Protein 2FDR (pdb70)

Solvent-accessible surface area: 10192 Å² total

Secondary structure (DSSP, 8-state):
--SEEEE-SBTTTB--HHHHHHHHHHHHHHTT----S---TTT---HHHHHHHHHHHH-----THHHHHHHHHH--HHHH--BPTTHHHHHHH--S-EEEEESS-HHHH--TTTT-GGGTTT-EEEHHHH-TT--TTSSHHHHHHHHHHT--GGGEEEEESSHHHHHHHHHT--EEEE--STT--TTHHHHHHHHT-SEEE----HHHHHH---

B-factor: mean 27.72, std 10.01, range [13.41, 58.31]

Nearest PDB structures (foldseek):
  2fdr-assembly1_A  TM=1.005E+00  e=5.991E-41  Agrobacterium fabrum str. C58
  8h5s-assembly1_A  TM=7.463E-01  e=3.208E-11  Mycobacterium tuberculosis H37Rv
  4rn3-assembly1_A  TM=6.741E-01  e=1.223E-10  Geobacter sulfurreducens PCA
  2hdo-assembly1_A  TM=7.267E-01  e=7.143E-10  Lactiplantibacillus plantarum
  4rn3-assembly2_B  TM=6.700E-01  e=1.151E-10  Geobacter sulfurreducens PCA

Organism: Agrobacterium fabrum (strain C58 / ATCC 33970) (NCBI:txid176299)

Sequence (214 aa):
GFDLIIFDCDGVLVDSEIIAAQVESRLLTEAGYPISVEEGERFAGTWKNILLQVESEASIPLSASLLDKSEKLLDRRLERDVKIIDGVKKFALSSRRLTTPRCICSNSSSHRLDLTKVGLKPYFAPHIYSAKDLGADRVKPKPDIFLHGAAQFGVSPDRVVVVEDSVVHGIHGARAAGRVIGFTGASHTYPSHADRLTDAGAETVISRQDLPAVIAAAE

Structure (mmCIF, N/CA/C/O backbone):
data_2FDR
#
_entry.id   2FDR
#
_cell.length_a   40.237
_cell.length_b   48.179
_cell.length_c   104.420
_cell.angle_alpha   90.00
_cell.angle_beta   90.00
_cell.angle_gamma   90.00
#
_symmetry.space_group_name_H-M   'P 21 21 21'
#
loop_
_entity.id
_entity.type
_entity.pdbx_description
1 polymer 'conserved hypothetical protein'
2 non-polymer 'MAGNESIUM ION'
3 water water
#
loop_
_atom_site.group_PDB
_atom_site.id
_atom_site.type_symbol
_atom_site.label_atom_id
_atom_site.label_alt_id
_atom_site.label_comp_id
_atom_site.label_asym_id
_atom_site.label_entity_id
_atom_site.label_seq_id
_atom_site.pdbx_PDB_ins_code
_atom_site.Cartn_x
_atom_site.Cartn_y
_atom_site.Cartn_z
_atom_site.occupancy
_atom_site.B_iso_or_equiv
_atom_site.auth_seq_id
_atom_site.auth_comp_id
_atom_site.auth_asym_id
_atom_site.auth_atom_id
_atom_site.pdbx_PDB_model_num
ATOM 1 N N . GLY A 1 3 ? 22.763 28.176 -12.935 1.00 33.74 3 GLY A N 1
ATOM 2 C CA . GLY A 1 3 ? 22.635 26.696 -13.177 1.00 32.62 3 GLY A CA 1
ATOM 3 C C . GLY A 1 3 ? 22.423 25.894 -11.898 1.00 31.84 3 GLY A C 1
ATOM 4 O O . GLY A 1 3 ? 22.585 24.658 -11.883 1.00 32.51 3 GLY A O 1
ATOM 5 N N . PHE A 1 4 ? 22.088 26.593 -10.816 1.00 30.07 4 PHE A N 1
ATOM 6 C CA . PHE A 1 4 ? 21.715 25.931 -9.569 1.00 27.46 4 PHE A CA 1
ATOM 7 C C . PHE A 1 4 ? 20.272 26.264 -9.207 1.00 26.08 4 PHE A C 1
ATOM 8 O O . PHE A 1 4 ? 19.853 27.418 -9.276 1.00 26.47 4 PHE A O 1
ATOM 16 N N . ASP A 1 5 ? 19.500 25.244 -8.861 1.00 24.12 5 ASP A N 1
ATOM 17 C CA . ASP A 1 5 ? 18.116 25.442 -8.444 1.00 22.41 5 ASP A CA 1
ATOM 18 C C . ASP A 1 5 ? 17.961 25.336 -6.920 1.00 21.01 5 ASP A C 1
ATOM 19 O O . ASP A 1 5 ? 16.856 25.538 -6.388 1.00 19.74 5 ASP A O 1
ATOM 24 N N . LEU A 1 6 ? 19.056 25.013 -6.229 1.00 18.74 6 LEU A N 1
ATOM 25 C CA . LEU A 1 6 ? 19.035 24.934 -4.768 1.00 17.85 6 LEU A CA 1
ATOM 26 C C . LEU A 1 6 ? 20.426 25.176 -4.176 1.00 17.41 6 LEU A C 1
ATOM 27 O O . LEU A 1 6 ? 21.429 24.682 -4.714 1.00 17.27 6 LEU A O 1
ATOM 32 N N . ILE A 1 7 ? 20.463 25.930 -3.074 1.00 15.93 7 ILE A N 1
ATOM 33 C CA . ILE A 1 7 ? 21.663 26.073 -2.251 1.00 16.26 7 ILE A CA 1
ATOM 34 C C . ILE A 1 7 ? 21.380 25.385 -0.918 1.00 16.03 7 ILE A C 1
ATOM 35 O O . ILE A 1 7 ? 20.437 25.755 -0.202 1.00 16.12 7 ILE A O 1
ATOM 40 N N . ILE A 1 8 ? 22.202 24.395 -0.585 1.00 15.65 8 ILE A N 1
ATOM 41 C CA . ILE A 1 8 ? 22.134 23.745 0.717 1.00 14.73 8 ILE A CA 1
ATOM 42 C C . ILE A 1 8 ? 23.212 24.302 1.641 1.00 15.06 8 ILE A C 1
ATOM 43 O O . ILE A 1 8 ? 24.403 24.271 1.319 1.00 13.41 8 ILE A O 1
ATOM 48 N N . PHE A 1 9 ? 22.801 24.780 2.808 1.00 14.32 9 PHE A N 1
ATOM 49 C CA . PHE A 1 9 ? 23.760 25.244 3.784 1.00 15.99 9 PHE A CA 1
ATOM 50 C C . PHE A 1 9 ? 23.849 24.227 4.910 1.00 17.37 9 PHE A C 1
ATOM 51 O O . PHE A 1 9 ? 22.839 23.665 5.322 1.00 16.68 9 PHE A O 1
ATOM 59 N N . ASP A 1 10 ? 25.059 24.014 5.425 1.00 19.04 10 ASP A N 1
ATOM 60 C CA . ASP A 1 10 ? 25.192 23.460 6.771 1.00 20.87 10 ASP A CA 1
ATOM 61 C C . ASP A 1 10 ? 24.916 24.589 7.748 1.00 21.12 10 ASP A C 1
ATOM 62 O O . ASP A 1 10 ? 24.948 25.766 7.375 1.00 21.98 10 ASP A O 1
ATOM 67 N N . CYS A 1 11 ? 24.625 24.262 8.992 1.00 21.98 11 CYS A N 1
ATOM 68 C CA . CYS A 1 11 ? 24.372 25.310 9.964 1.00 22.07 11 CYS A CA 1
ATOM 69 C C . CYS A 1 11 ? 25.662 25.664 10.721 1.00 22.17 11 CYS A C 1
ATOM 70 O O . CYS A 1 11 ? 26.175 26.798 10.606 1.00 21.14 11 CYS A O 1
ATOM 73 N N . ASP A 1 12 ? 26.173 24.694 11.483 1.00 21.80 12 ASP A N 1
ATOM 74 C CA . ASP A 1 12 ? 27.366 24.864 12.312 1.00 22.31 12 ASP A CA 1
ATOM 75 C C . ASP A 1 12 ? 28.615 25.222 11.510 1.00 21.70 12 ASP A C 1
ATOM 76 O O . ASP A 1 12 ? 29.076 24.445 10.648 1.00 22.14 12 ASP A O 1
ATOM 81 N N . GLY A 1 13 ? 29.163 26.399 11.813 1.00 19.97 13 GLY A N 1
ATOM 82 C CA . GLY A 1 13 ? 30.405 26.833 11.208 1.00 19.20 13 GLY A CA 1
ATOM 83 C C . GLY A 1 13 ? 30.190 27.501 9.859 1.00 18.69 13 GLY A C 1
ATOM 84 O O . GLY A 1 13 ? 31.155 27.914 9.247 1.00 19.18 13 GLY A O 1
ATOM 85 N N . VAL A 1 14 ? 28.928 27.608 9.405 1.00 17.90 14 VAL A N 1
ATOM 86 C CA . VAL A 1 14 ? 28.584 28.213 8.103 1.00 16.91 14 VAL A CA 1
ATOM 87 C C . VAL A 1 14 ? 27.604 29.382 8.266 1.00 17.04 14 VAL A C 1
ATOM 88 O O . VAL A 1 14 ? 27.888 30.513 7.867 1.00 16.85 14 VAL A O 1
ATOM 92 N N . LEU A 1 15 ? 26.448 29.088 8.848 1.00 16.37 15 LEU A N 1
ATOM 93 C CA . LEU A 1 15 ? 25.463 30.100 9.155 1.00 16.43 15 LEU A CA 1
ATOM 94 C C . LEU A 1 15 ? 25.690 30.686 10.537 1.00 16.80 15 LEU A C 1
ATOM 95 O O . LEU A 1 15 ? 25.530 31.883 10.734 1.00 17.90 15 LEU A O 1
ATOM 100 N N . VAL A 1 16 ? 26.053 29.843 11.491 1.00 17.23 16 VAL A N 1
ATOM 101 C CA . VAL A 1 16 ? 26.263 30.293 12.888 1.00 18.01 16 VAL A CA 1
ATOM 102 C C . VAL A 1 16 ? 27.676 29.927 13.359 1.00 17.88 16 VAL A C 1
ATOM 103 O O . VAL A 1 16 ? 28.218 28.919 12.952 1.00 17.58 16 VAL A O 1
ATOM 107 N N . ASP A 1 17 ? 28.259 30.762 14.214 1.00 18.64 17 ASP A N 1
ATOM 108 C CA . ASP A 1 17 ? 29.629 30.598 14.684 1.00 19.27 17 ASP A CA 1
ATOM 109 C C . ASP A 1 17 ? 29.674 29.655 15.910 1.00 19.93 17 ASP A C 1
ATOM 110 O O . ASP A 1 17 ? 30.110 30.035 17.006 1.00 20.14 17 ASP A O 1
ATOM 115 N N . SER A 1 18 ? 29.215 28.414 15.720 1.00 20.23 18 SER A N 1
ATOM 116 C CA . SER A 1 18 ? 29.009 27.476 16.835 1.00 19.96 18 SER A CA 1
ATOM 117 C C . SER A 1 18 ? 30.218 26.567 17.106 1.00 20.69 18 SER A C 1
ATOM 118 O O . SER A 1 18 ? 30.371 26.004 18.209 1.00 18.65 18 SER A O 1
ATOM 121 N N . GLU A 1 19 ? 31.071 26.418 16.103 1.00 21.14 19 GLU A N 1
ATOM 122 C CA . GLU A 1 19 ? 32.208 25.514 16.224 1.00 22.62 19 GLU A CA 1
ATOM 123 C C . GLU A 1 19 ? 33.354 26.096 17.053 1.00 22.08 19 GLU A C 1
ATOM 124 O O . GLU A 1 19 ? 34.097 25.336 17.697 1.00 21.88 19 GLU A O 1
ATOM 130 N N . ILE A 1 20 ? 33.482 27.423 17.062 1.00 21.61 20 ILE A N 1
ATOM 131 C CA . ILE A 1 20 ? 34.408 28.098 17.988 1.00 21.71 20 ILE A CA 1
ATOM 132 C C . ILE A 1 20 ? 34.025 27.834 19.462 1.00 22.34 20 ILE A C 1
ATOM 133 O O . ILE A 1 20 ? 34.893 27.715 20.326 1.00 22.24 20 ILE A O 1
ATOM 138 N N . ILE A 1 21 ? 32.731 27.685 19.728 1.00 22.32 21 ILE A N 1
ATOM 139 C CA . ILE A 1 21 ? 32.247 27.438 21.084 1.00 22.10 21 ILE A CA 1
ATOM 140 C C . ILE A 1 21 ? 32.546 26.005 21.502 1.00 22.91 21 ILE A C 1
ATOM 141 O O . ILE A 1 21 ? 33.011 25.774 22.627 1.00 22.76 21 ILE A O 1
ATOM 146 N N . ALA A 1 22 ? 32.313 25.049 20.599 1.00 22.89 22 ALA A N 1
ATOM 147 C CA . ALA A 1 22 ? 32.731 23.661 20.844 1.00 23.22 22 ALA A CA 1
ATOM 148 C C . ALA A 1 22 ? 34.258 23.587 21.029 1.00 23.66 22 ALA A C 1
ATOM 149 O O . ALA A 1 22 ? 34.732 22.987 22.009 1.00 23.90 22 ALA A O 1
ATOM 151 N N . ALA A 1 23 ? 35.020 24.223 20.127 1.00 23.05 23 ALA A N 1
ATOM 152 C CA . ALA A 1 23 ? 36.490 24.281 20.269 1.00 23.31 23 ALA A CA 1
ATOM 153 C C . ALA A 1 23 ? 36.931 24.826 21.639 1.00 23.69 23 ALA A C 1
ATOM 154 O O . ALA A 1 23 ? 37.873 24.302 22.257 1.00 23.88 23 ALA A O 1
ATOM 156 N N . GLN A 1 24 ? 36.262 25.883 22.098 1.00 23.78 24 GLN A N 1
ATOM 157 C CA . GLN A 1 24 ? 36.555 26.489 23.404 1.00 24.11 24 GLN A CA 1
ATOM 158 C C . GLN A 1 24 ? 36.273 25.553 24.567 1.00 24.42 24 GLN A C 1
ATOM 159 O O . GLN A 1 24 ? 37.085 25.449 25.505 1.00 24.20 24 GLN A O 1
ATOM 165 N N . VAL A 1 25 ? 35.118 24.885 24.516 1.00 24.34 25 VAL A N 1
ATOM 166 C CA . VAL A 1 25 ? 34.725 23.971 25.580 1.00 24.47 25 VAL A CA 1
ATOM 167 C C . VAL A 1 25 ? 35.713 22.809 25.627 1.00 25.02 25 VAL A C 1
ATOM 168 O O . VAL A 1 25 ? 36.229 22.479 26.691 1.00 24.23 25 VAL A O 1
ATOM 172 N N . GLU A 1 26 ? 35.990 22.225 24.460 1.00 25.13 26 GLU A N 1
ATOM 173 C CA . GLU A 1 26 ? 36.816 21.037 24.366 1.00 26.40 26 GLU A CA 1
ATOM 174 C C . GLU A 1 26 ? 38.268 21.289 24.746 1.00 26.41 26 GLU A C 1
ATOM 175 O O . GLU A 1 26 ? 38.849 20.502 25.491 1.00 26.74 26 GLU A O 1
ATOM 181 N N . SER A 1 27 ? 38.848 22.380 24.250 1.00 27.18 27 SER A N 1
ATOM 182 C CA . SER A 1 27 ? 40.251 22.689 24.509 1.00 28.59 27 SER A CA 1
ATOM 183 C C . SER A 1 27 ? 40.468 22.990 25.984 1.00 29.53 27 SER A C 1
ATOM 184 O O . SER A 1 27 ? 41.511 22.646 26.541 1.00 29.15 27 SER A O 1
ATOM 187 N N . ARG A 1 28 ? 39.466 23.582 26.621 1.00 30.47 28 ARG A N 1
ATOM 188 C CA . ARG A 1 28 ? 39.537 23.816 28.063 1.00 32.34 28 ARG A CA 1
ATOM 189 C C . ARG A 1 28 ? 39.400 22.566 28.913 1.00 32.01 28 ARG A C 1
ATOM 190 O O . ARG A 1 28 ? 40.103 22.426 29.913 1.00 32.32 28 ARG A O 1
ATOM 198 N N . LEU A 1 29 ? 38.500 21.668 28.517 1.00 32.01 29 LEU A N 1
ATOM 199 C CA . LEU A 1 29 ? 38.354 20.368 29.168 1.00 31.96 29 LEU A CA 1
ATOM 200 C C . LEU A 1 29 ? 39.599 19.500 29.010 1.00 32.56 29 LEU A C 1
ATOM 201 O O . LEU A 1 29 ? 40.014 18.820 29.949 1.00 32.21 29 LEU A O 1
ATOM 206 N N . LEU A 1 30 ? 40.198 19.539 27.821 1.00 32.64 30 LEU A N 1
ATOM 207 C CA . LEU A 1 30 ? 41.475 18.891 27.586 1.00 33.29 30 LEU A CA 1
ATOM 208 C C . LEU A 1 30 ? 42.603 19.505 28.408 1.00 34.08 30 LEU A C 1
ATOM 209 O O . LEU A 1 30 ? 43.374 18.782 29.039 1.00 34.06 30 LEU A O 1
ATOM 214 N N . THR A 1 31 ? 42.679 20.835 28.410 1.00 35.06 31 THR A N 1
ATOM 215 C CA . THR A 1 31 ? 43.744 21.564 29.089 1.00 36.28 31 THR A CA 1
ATOM 216 C C . THR A 1 31 ? 43.742 21.225 30.572 1.00 37.32 31 THR A C 1
ATOM 217 O O . THR A 1 31 ? 44.790 20.911 31.150 1.00 38.00 31 THR A O 1
ATOM 221 N N . GLU A 1 32 ? 42.553 21.252 31.162 1.00 37.98 32 GLU A N 1
ATOM 222 C CA . GLU A 1 32 ? 42.383 20.960 32.571 1.00 39.00 32 GLU A CA 1
ATOM 223 C C . GLU A 1 32 ? 42.742 19.525 32.942 1.00 39.05 32 GLU A C 1
ATOM 224 O O . GLU A 1 32 ? 43.232 19.278 34.043 1.00 39.57 32 GLU A O 1
ATOM 230 N N . ALA A 1 33 ? 42.505 18.589 32.030 1.00 39.02 33 ALA A N 1
ATOM 231 C CA . ALA A 1 33 ? 42.763 17.170 32.282 1.00 39.11 33 ALA A CA 1
ATOM 232 C C . ALA A 1 33 ? 44.243 16.784 32.184 1.00 38.85 33 ALA A C 1
ATOM 233 O O . ALA A 1 33 ? 44.601 15.637 32.438 1.00 39.21 33 ALA A O 1
ATOM 235 N N . GLY A 1 34 ? 45.092 17.741 31.818 1.00 38.77 34 GLY A N 1
ATOM 236 C CA . GLY A 1 34 ? 46.529 17.498 31.658 1.00 38.59 34 GLY A CA 1
ATOM 237 C C . GLY A 1 34 ? 47.051 17.590 30.229 1.00 38.33 34 GLY A C 1
ATOM 238 O O . GLY A 1 34 ? 48.181 17.194 29.951 1.00 38.47 34 GLY A O 1
ATOM 239 N N . TYR A 1 35 ? 46.239 18.128 29.320 1.00 38.05 35 TYR A N 1
ATOM 240 C CA . TYR A 1 35 ? 46.609 18.222 27.908 1.00 37.07 35 TYR A CA 1
ATOM 241 C C . TYR A 1 35 ? 46.404 19.655 27.409 1.00 37.15 35 TYR A C 1
ATOM 242 O O . TYR A 1 35 ? 45.361 19.968 26.814 1.00 36.83 35 TYR A O 1
ATOM 251 N N . PRO A 1 36 ? 47.396 20.536 27.661 1.00 37.09 36 PRO A N 1
ATOM 252 C CA . PRO A 1 36 ? 47.311 21.933 27.247 1.00 36.92 36 PRO A CA 1
ATOM 253 C C . PRO A 1 36 ? 47.243 22.095 25.727 1.00 36.74 36 PRO A C 1
ATOM 254 O O . PRO A 1 36 ? 48.124 21.638 24.999 1.00 36.59 36 PRO A O 1
ATOM 258 N N . ILE A 1 37 ? 46.177 22.738 25.268 1.00 36.32 37 ILE A N 1
ATOM 259 C CA . ILE A 1 37 ? 45.917 22.914 23.851 1.00 36.89 37 ILE A CA 1
ATOM 260 C C . ILE A 1 37 ? 45.032 24.149 23.691 1.00 37.37 37 ILE A C 1
ATOM 261 O O . ILE A 1 37 ? 44.112 24.371 24.481 1.00 37.18 37 ILE A O 1
ATOM 266 N N . SER A 1 38 ? 45.347 24.972 22.696 1.00 38.28 38 SER A N 1
ATOM 267 C CA . SER A 1 38 ? 44.616 26.215 22.463 1.00 38.88 38 SER A CA 1
ATOM 268 C C . SER A 1 38 ? 43.484 25.867 21.523 1.00 39.36 38 SER A C 1
ATOM 269 O O . SER A 1 38 ? 43.533 24.819 20.877 1.00 38.70 38 SER A O 1
ATOM 272 N N . VAL A 1 39 ? 42.480 26.738 21.418 1.00 40.72 39 VAL A N 1
ATOM 273 C CA . VAL A 1 39 ? 41.402 26.515 20.435 1.00 41.74 39 VAL A CA 1
ATOM 274 C C . VAL A 1 39 ? 41.953 26.357 19.019 1.00 42.15 39 VAL A C 1
ATOM 275 O O . VAL A 1 39 ? 41.483 25.519 18.256 1.00 42.32 39 VAL A O 1
ATOM 279 N N . GLU A 1 40 ? 42.975 27.139 18.682 1.00 43.16 40 GLU A N 1
ATOM 280 C CA . GLU A 1 40 ? 43.561 27.089 17.336 1.00 43.96 40 GLU A CA 1
ATOM 281 C C . GLU A 1 40 ? 44.056 25.692 16.947 1.00 43.63 40 GLU A C 1
ATOM 282 O O . GLU A 1 40 ? 43.798 25.222 15.831 1.00 43.68 40 GLU A O 1
ATOM 288 N N . GLU A 1 41 ? 44.751 25.031 17.875 1.00 43.07 41 GLU A N 1
ATOM 289 C CA . GLU A 1 41 ? 45.327 23.697 17.636 1.00 42.69 41 GLU A CA 1
ATOM 290 C C . GLU A 1 41 ? 44.282 22.577 17.571 1.00 41.87 41 GLU A C 1
ATOM 291 O O . GLU A 1 41 ? 44.488 21.570 16.891 1.00 41.81 41 GLU A O 1
ATOM 305 N N . GLY A 1 43 ? 41.691 22.670 15.889 1.00 40.65 43 GLY A N 1
ATOM 306 C CA . GLY A 1 43 ? 41.415 22.604 14.463 1.00 40.80 43 GLY A CA 1
ATOM 307 C C . GLY A 1 43 ? 42.498 21.845 13.743 1.00 40.85 43 GLY A C 1
ATOM 308 O O . GLY A 1 43 ? 42.214 20.905 13.014 1.00 41.01 43 GLY A O 1
ATOM 309 N N . GLU A 1 44 ? 43.742 22.242 13.957 1.00 40.96 44 GLU A N 1
ATOM 310 C CA . GLU A 1 44 ? 44.850 21.600 13.269 1.00 41.81 44 GLU A CA 1
ATOM 311 C C . GLU A 1 44 ? 44.976 20.108 13.599 1.00 42.12 44 GLU A C 1
ATOM 312 O O . GLU A 1 44 ? 45.251 19.292 12.714 1.00 41.58 44 GLU A O 1
A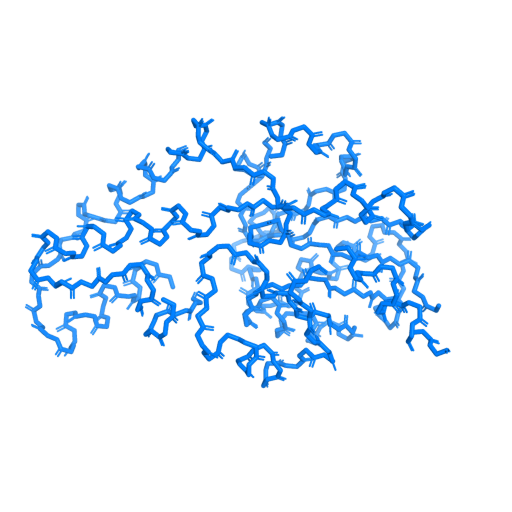TOM 318 N N . ARG A 1 45 ? 44.751 19.748 14.861 1.00 42.50 45 ARG A N 1
ATOM 319 C CA . ARG A 1 45 ? 44.967 18.368 15.270 1.00 42.85 45 ARG A CA 1
ATOM 320 C C . ARG A 1 45 ? 43.740 17.482 15.191 1.00 42.78 45 ARG A C 1
ATOM 321 O O . ARG A 1 45 ? 43.862 16.302 14.896 1.00 42.81 45 ARG A O 1
ATOM 329 N N . PHE A 1 46 ? 42.560 18.040 15.430 1.00 42.76 46 PHE A N 1
ATOM 330 C CA . PHE A 1 46 ? 41.392 17.196 15.657 1.00 43.05 46 PHE A CA 1
ATOM 331 C C . PHE A 1 46 ? 40.164 17.503 14.797 1.00 43.81 46 PHE A C 1
ATOM 332 O O . PHE A 1 46 ? 39.061 17.008 15.091 1.00 43.91 46 PHE A O 1
ATOM 340 N N . ALA A 1 47 ? 40.338 18.304 13.746 1.00 44.35 47 ALA A N 1
ATOM 341 C CA . ALA A 1 47 ? 39.187 18.728 12.926 1.00 44.76 47 ALA A CA 1
ATOM 342 C C . ALA A 1 47 ? 38.353 17.555 12.430 1.00 44.93 47 ALA A C 1
ATOM 343 O O . ALA A 1 47 ? 38.885 16.533 11.976 1.00 44.74 47 ALA A O 1
ATOM 345 N N . GLY A 1 48 ? 37.039 17.719 12.537 1.00 45.18 48 GLY A N 1
ATOM 346 C CA . GLY A 1 48 ? 36.097 16.723 12.047 1.00 45.40 48 GLY A CA 1
ATOM 347 C C . GLY A 1 48 ? 35.766 15.711 13.122 1.00 45.58 48 GLY A C 1
ATOM 348 O O . GLY A 1 48 ? 34.590 15.365 13.326 1.00 45.99 48 GLY A O 1
ATOM 357 N N . THR A 1 50 ? 34.925 13.463 16.272 1.00 43.12 50 THR A N 1
ATOM 358 C CA . THR A 1 50 ? 34.012 13.571 17.405 1.00 42.53 50 THR A CA 1
ATOM 359 C C . THR A 1 50 ? 34.770 13.769 18.720 1.00 41.87 50 THR A C 1
ATOM 360 O O . THR A 1 50 ? 35.934 13.401 18.845 1.00 41.28 50 THR A O 1
ATOM 364 N N . TRP A 1 51 ? 34.083 14.339 19.701 1.00 41.39 51 TRP A N 1
ATOM 365 C CA . TRP A 1 51 ? 34.643 14.508 21.031 1.00 40.94 51 TRP A CA 1
ATOM 366 C C . TRP A 1 51 ? 35.149 13.160 21.585 1.00 41.20 51 TRP A C 1
ATOM 367 O O . TRP A 1 51 ? 36.220 13.101 22.201 1.00 41.22 51 TRP A O 1
ATOM 378 N N . LYS A 1 52 ? 34.390 12.089 21.323 1.00 41.01 52 LYS A N 1
ATOM 379 C CA . LYS A 1 52 ? 34.724 10.722 21.764 1.00 40.84 52 LYS A CA 1
ATOM 380 C C . LYS A 1 52 ? 36.051 10.201 21.184 1.00 40.39 52 LYS A C 1
ATOM 381 O O . LYS A 1 52 ? 36.900 9.687 21.923 1.00 40.41 52 LYS A O 1
ATOM 387 N N . ASN A 1 53 ? 36.218 10.340 19.871 1.00 39.65 53 ASN A N 1
ATOM 388 C CA . ASN A 1 53 ? 37.444 9.921 19.194 1.00 38.98 53 ASN A CA 1
ATOM 389 C C . ASN A 1 53 ? 38.676 10.778 19.507 1.00 38.45 53 ASN A C 1
ATOM 390 O O . ASN A 1 53 ? 39.793 10.265 19.522 1.00 37.86 53 ASN A O 1
ATOM 395 N N . ILE A 1 54 ? 38.457 12.076 19.734 1.00 37.63 54 ILE A N 1
ATOM 396 C CA . ILE A 1 54 ? 39.506 12.993 20.171 1.00 36.56 54 ILE A CA 1
ATOM 397 C C . ILE A 1 54 ? 40.090 12.490 21.485 1.00 36.54 54 ILE A C 1
ATOM 398 O O . ILE A 1 54 ? 41.320 12.428 21.642 1.00 35.86 54 ILE A O 1
ATOM 403 N N . LEU A 1 55 ? 39.207 12.127 22.421 1.00 36.18 55 LEU A N 1
ATOM 404 C CA . LEU A 1 55 ? 39.644 11.668 23.742 1.00 36.24 55 LEU A CA 1
ATOM 405 C C . LEU A 1 55 ? 40.389 10.351 23.649 1.00 35.97 55 LEU A C 1
ATOM 406 O O . LEU A 1 55 ? 41.358 10.141 24.371 1.00 35.73 55 LEU A O 1
ATOM 411 N N . LEU A 1 56 ? 39.949 9.494 22.729 1.00 35.99 56 LEU A N 1
ATOM 412 C CA . LEU A 1 56 ? 40.632 8.245 22.426 1.00 36.06 56 LEU A CA 1
ATOM 413 C C . LEU A 1 56 ? 42.014 8.488 21.823 1.00 35.87 56 LEU A C 1
ATOM 414 O O . LEU A 1 56 ? 42.966 7.789 22.182 1.00 35.64 56 LEU A O 1
ATOM 419 N N . GLN A 1 57 ? 42.127 9.468 20.918 1.00 35.75 57 GLN A N 1
ATOM 420 C CA . GLN A 1 57 ? 43.429 9.829 20.331 1.00 35.85 57 GLN A CA 1
ATOM 421 C C . GLN A 1 57 ? 44.381 10.450 21.353 1.00 34.85 57 GLN A C 1
ATOM 422 O O . GLN A 1 57 ? 45.591 10.248 21.281 1.00 34.60 57 GLN A O 1
ATOM 428 N N . VAL A 1 58 ? 43.835 11.219 22.289 1.00 34.05 58 VAL A N 1
ATOM 429 C CA . VAL A 1 58 ? 44.659 11.845 23.316 1.00 33.40 58 VAL A CA 1
ATOM 430 C C . VAL A 1 58 ? 45.221 10.795 24.287 1.00 33.88 58 VAL A C 1
ATOM 431 O O . VAL A 1 58 ? 46.405 10.841 24.650 1.00 33.31 58 VAL A O 1
ATOM 435 N N . GLU A 1 59 ? 44.379 9.845 24.686 1.00 34.12 59 GLU A N 1
ATOM 436 C CA . GLU A 1 59 ? 44.829 8.789 25.573 1.00 35.50 59 GLU A CA 1
ATOM 437 C C . GLU A 1 59 ? 45.838 7.903 24.836 1.00 34.91 59 GLU A C 1
ATOM 438 O O . GLU A 1 59 ? 46.868 7.528 25.409 1.00 35.26 59 GLU A O 1
ATOM 444 N N . SER A 1 60 ? 45.562 7.625 23.561 1.00 34.41 60 SER A N 1
ATOM 445 C CA . SER A 1 60 ? 46.477 6.879 22.694 1.00 34.27 60 SER A CA 1
ATOM 446 C C . SER A 1 60 ? 47.852 7.543 22.553 1.00 33.87 60 SER A C 1
ATOM 447 O O . SER A 1 60 ? 48.879 6.863 22.634 1.00 33.78 60 SER A O 1
ATOM 450 N N . GLU A 1 61 ? 47.864 8.862 22.357 1.00 32.93 61 GLU A N 1
ATOM 451 C CA . GLU A 1 61 ? 49.084 9.609 22.060 1.00 32.91 61 GLU A CA 1
ATOM 452 C C . GLU A 1 61 ? 49.805 10.188 23.277 1.00 31.86 61 GLU A C 1
ATOM 453 O O . GLU A 1 61 ? 50.977 10.552 23.172 1.00 31.30 61 GLU A O 1
ATOM 459 N N . ALA A 1 62 ? 49.107 10.302 24.411 1.00 30.99 62 ALA A N 1
ATOM 460 C CA . ALA A 1 62 ? 49.669 10.951 25.597 1.00 30.58 62 ALA A CA 1
ATOM 461 C C . ALA A 1 62 ? 49.259 10.333 26.946 1.00 30.83 62 ALA A C 1
ATOM 462 O O . ALA A 1 62 ? 49.692 10.827 27.997 1.00 30.46 62 ALA A O 1
ATOM 464 N N . SER A 1 63 ? 48.455 9.264 26.915 1.00 30.87 63 SER A N 1
ATOM 465 C CA . SER A 1 63 ? 48.021 8.546 28.142 1.00 31.83 63 SER A CA 1
ATOM 466 C C . SER A 1 63 ? 47.312 9.415 29.196 1.00 32.47 63 SER A C 1
ATOM 467 O O . SER A 1 63 ? 47.253 9.058 30.377 1.00 32.43 63 SER A O 1
ATOM 470 N N . ILE A 1 64 ? 46.789 10.559 28.769 1.00 33.76 64 ILE A N 1
ATOM 471 C CA . ILE A 1 64 ? 46.090 11.452 29.682 1.00 35.25 64 ILE A CA 1
ATOM 472 C C . ILE A 1 64 ? 44.863 10.730 30.239 1.00 36.38 64 ILE A C 1
ATOM 473 O O . ILE A 1 64 ? 44.069 10.187 29.465 1.00 36.08 64 ILE A O 1
ATOM 478 N N . PRO A 1 65 ? 44.738 10.677 31.587 1.00 37.85 65 PRO A N 1
ATOM 479 C CA . PRO A 1 65 ? 43.524 10.171 32.230 1.00 39.01 65 PRO A CA 1
ATOM 480 C C . PRO A 1 65 ? 42.322 11.057 31.902 1.00 40.41 65 PRO A C 1
ATOM 481 O O . PRO A 1 65 ? 42.287 1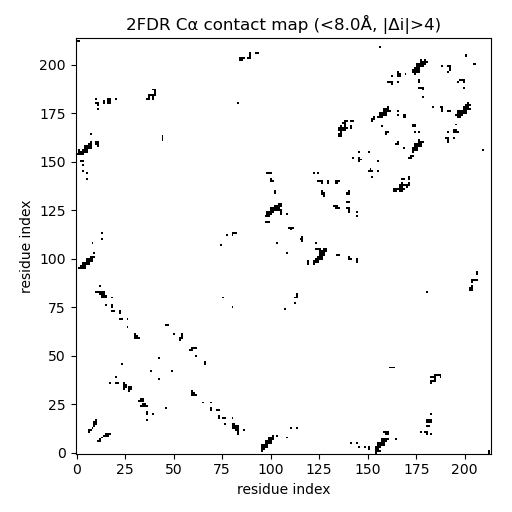2.244 32.269 1.00 40.43 65 PRO A O 1
ATOM 485 N N . LEU A 1 66 ? 41.362 10.466 31.198 1.00 42.02 66 LEU A N 1
ATOM 486 C CA . LEU A 1 66 ? 40.180 11.161 30.696 1.00 43.67 66 LEU A CA 1
ATOM 487 C C . LEU A 1 66 ? 38.962 10.258 30.892 1.00 44.69 66 LEU A C 1
ATOM 488 O O . LEU A 1 66 ? 38.837 9.227 30.226 1.00 44.93 66 LEU A O 1
ATOM 493 N N . SER A 1 67 ? 38.072 10.637 31.804 1.00 46.12 67 SER A N 1
ATOM 494 C CA . SER A 1 67 ? 36.918 9.795 32.138 1.00 47.74 67 SER A CA 1
ATOM 495 C C . SER A 1 67 ? 35.775 9.951 31.143 1.00 48.69 67 SER A C 1
ATOM 496 O O . SER A 1 67 ? 35.832 10.795 30.245 1.00 48.89 67 SER A O 1
ATOM 499 N N . ALA A 1 68 ? 34.745 9.121 31.311 1.00 49.92 68 ALA A N 1
ATOM 500 C CA . ALA A 1 68 ? 33.513 9.201 30.528 1.00 51.00 68 ALA A CA 1
ATOM 501 C C . ALA A 1 68 ? 32.606 10.298 31.085 1.00 51.73 68 ALA A C 1
ATOM 502 O O . ALA A 1 68 ? 31.710 10.791 30.397 1.00 51.94 68 ALA A O 1
ATOM 504 N N . SER A 1 69 ? 32.858 10.671 32.341 1.00 52.58 69 SER A N 1
ATOM 505 C CA . SER A 1 69 ? 32.179 11.779 33.004 1.00 53.24 69 SER A CA 1
ATOM 506 C C . SER A 1 69 ? 32.396 13.081 32.239 1.00 53.66 69 SER A C 1
ATOM 507 O O . SER A 1 69 ? 31.626 14.033 32.380 1.00 54.00 69 SER A O 1
ATOM 510 N N . LEU A 1 70 ? 33.451 13.106 31.428 1.00 53.71 70 LEU A N 1
ATOM 511 C CA . LEU A 1 70 ? 33.846 14.287 30.679 1.00 53.77 70 LEU A CA 1
ATOM 512 C C . LEU A 1 70 ? 33.307 14.302 29.228 1.00 53.80 70 LEU A C 1
ATOM 513 O O . LEU A 1 70 ? 33.499 15.271 28.484 1.00 53.96 70 LEU A O 1
ATOM 518 N N . LEU A 1 71 ? 32.595 13.243 28.848 1.00 53.46 71 LEU A N 1
ATOM 519 C CA . LEU A 1 71 ? 31.843 13.231 27.594 1.00 53.38 71 LEU A CA 1
ATOM 520 C C . LEU A 1 71 ? 30.539 14.023 27.720 1.00 53.31 71 LEU A C 1
ATOM 521 O O . LEU A 1 71 ? 30.048 14.578 26.734 1.00 53.22 71 LEU A O 1
ATOM 526 N N . ASP A 1 72 ? 29.981 14.060 28.930 1.00 52.97 72 ASP A N 1
ATOM 527 C CA . ASP A 1 72 ? 28.704 14.736 29.184 1.00 52.89 72 ASP A CA 1
ATOM 528 C C . ASP A 1 72 ? 28.883 16.171 29.647 1.00 52.59 72 ASP A C 1
ATOM 529 O O . ASP A 1 72 ? 27.997 16.995 29.450 1.00 52.60 72 ASP A O 1
ATOM 534 N N . LYS A 1 73 ? 30.022 16.462 30.276 1.00 52.18 73 LYS A N 1
ATOM 535 C CA . LYS A 1 73 ? 30.357 17.836 30.645 1.00 51.61 73 LYS A CA 1
ATOM 536 C C . LYS A 1 73 ? 30.487 18.696 29.386 1.00 50.84 73 LYS A C 1
ATOM 537 O O . LYS A 1 73 ? 30.075 19.852 29.377 1.00 51.02 73 LYS A O 1
ATOM 543 N N . SER A 1 74 ? 31.040 18.111 28.327 1.00 50.02 74 SER A N 1
ATOM 544 C CA . SER A 1 74 ? 31.165 18.779 27.036 1.00 49.09 74 SER A CA 1
ATOM 545 C C . SER A 1 74 ? 29.806 19.126 26.417 1.00 48.60 74 SER A C 1
ATOM 546 O O . SER A 1 74 ? 29.549 20.294 26.110 1.00 48.47 74 SER A O 1
ATOM 549 N N . GLU A 1 75 ? 28.955 18.110 26.234 1.00 47.74 75 GLU A N 1
ATOM 550 C CA . GLU A 1 75 ? 27.655 18.264 25.572 1.00 46.96 75 GLU A CA 1
ATOM 551 C C . GLU A 1 75 ? 26.769 19.269 26.302 1.00 45.57 75 GLU A C 1
ATOM 552 O O . GLU A 1 75 ? 26.146 20.116 25.667 1.00 45.09 75 GLU A O 1
ATOM 558 N N . LYS A 1 76 ? 26.731 19.181 27.631 1.00 44.15 76 LYS A N 1
ATOM 559 C CA . LYS A 1 76 ? 25.888 20.073 28.432 1.00 43.10 76 LYS A CA 1
ATOM 560 C C . LYS A 1 76 ? 26.461 21.487 28.560 1.00 41.53 76 LYS A C 1
ATOM 561 O O . LYS A 1 76 ? 25.706 22.447 28.626 1.00 41.40 76 LYS A O 1
ATOM 567 N N . LEU A 1 77 ? 27.787 21.612 28.595 1.00 40.02 77 LEU A N 1
ATOM 568 C CA . LEU A 1 77 ? 28.437 22.925 28.583 1.00 38.59 77 LEU A CA 1
ATOM 569 C C . LEU A 1 77 ? 28.194 23.606 27.235 1.00 37.22 77 LEU A C 1
ATOM 570 O O . LEU A 1 77 ? 27.748 24.746 27.182 1.00 37.06 77 LEU A O 1
ATOM 575 N N . LEU A 1 78 ? 28.445 22.879 26.154 1.00 35.60 78 LEU A N 1
ATOM 576 C CA . LEU A 1 78 ? 28.122 23.338 24.815 1.00 34.36 78 LEU A CA 1
ATOM 577 C C . LEU A 1 78 ? 26.663 23.799 24.657 1.00 33.99 78 LEU A C 1
ATOM 578 O O . LEU A 1 78 ? 26.424 24.886 24.131 1.00 33.63 78 LEU A O 1
ATOM 583 N N . ASP A 1 79 ? 25.705 22.982 25.113 1.00 33.20 79 ASP A N 1
ATOM 584 C CA . ASP A 1 79 ? 24.272 23.321 25.041 1.00 32.82 79 ASP A CA 1
ATOM 585 C C . ASP A 1 79 ? 24.009 24.695 25.640 1.00 31.44 79 ASP A C 1
ATOM 586 O O . ASP A 1 79 ? 23.448 25.576 24.978 1.00 30.41 79 ASP A O 1
ATOM 599 N N A ARG A 1 81 ? 26.219 27.077 26.516 0.50 27.19 81 ARG A N 1
ATOM 600 N N B ARG A 1 81 ? 26.218 27.058 26.514 0.50 27.11 81 ARG A N 1
ATOM 601 C CA A ARG A 1 81 ? 26.958 28.176 25.912 0.50 26.91 81 ARG A CA 1
ATOM 602 C CA B ARG A 1 81 ? 27.011 28.114 25.893 0.50 26.75 81 ARG A CA 1
ATOM 603 C C A ARG A 1 81 ? 26.434 28.577 24.536 0.50 26.38 81 ARG A C 1
ATOM 604 C C B ARG A 1 81 ? 26.406 28.565 24.569 0.50 26.27 81 ARG A C 1
ATOM 605 O O A ARG A 1 81 ? 26.491 29.749 24.177 0.50 25.88 81 ARG A O 1
ATOM 606 O O B ARG A 1 81 ? 26.381 29.756 24.277 0.50 25.73 81 ARG A O 1
ATOM 621 N N . LEU A 1 82 ? 25.922 27.609 23.777 1.00 26.10 82 LEU A N 1
ATOM 622 C CA . LEU A 1 82 ? 25.300 27.909 22.490 1.00 26.12 82 LEU A CA 1
ATOM 623 C C . LEU A 1 82 ? 24.081 28.797 22.707 1.00 26.69 82 LEU A C 1
ATOM 624 O O . LEU A 1 82 ? 23.958 29.847 22.086 1.00 26.03 82 LEU A O 1
ATOM 629 N N . GLU A 1 83 ? 23.216 28.408 23.636 1.00 27.11 83 GLU A N 1
ATOM 630 C CA . GLU A 1 83 ? 21.993 29.164 23.843 1.00 28.46 83 GLU A CA 1
ATOM 631 C C . GLU A 1 83 ? 22.285 30.585 24.329 1.00 27.30 83 GLU A C 1
ATOM 632 O O . GLU A 1 83 ? 21.620 31.513 23.922 1.00 27.52 83 GLU A O 1
ATOM 638 N N . ARG A 1 84 ? 23.307 30.752 25.160 1.00 26.43 84 ARG A N 1
ATOM 639 C CA . ARG A 1 84 ? 23.648 32.071 25.696 1.00 25.77 84 ARG A CA 1
ATOM 640 C C . ARG A 1 84 ? 24.435 32.951 24.690 1.00 25.03 84 ARG A C 1
ATOM 641 O O . ARG A 1 84 ? 24.192 34.151 24.592 1.00 24.46 84 ARG A O 1
ATOM 649 N N . ASP A 1 85 ? 25.373 32.352 23.955 1.00 23.13 85 ASP A N 1
ATOM 650 C CA . ASP A 1 85 ? 26.416 33.127 23.270 1.00 22.70 85 ASP A CA 1
ATOM 651 C C . ASP A 1 85 ? 26.468 33.003 21.748 1.00 21.90 85 ASP A C 1
ATOM 652 O O . ASP A 1 85 ? 27.157 33.782 21.108 1.00 21.91 85 ASP A O 1
ATOM 657 N N . VAL A 1 86 ? 25.807 32.016 21.158 1.00 21.91 86 VAL A N 1
ATOM 658 C CA . VAL A 1 86 ? 26.023 31.783 19.718 1.00 21.92 86 VAL A CA 1
ATOM 659 C C . VAL A 1 86 ? 25.682 33.002 18.831 1.00 21.69 86 VAL A C 1
ATOM 660 O O . VAL A 1 86 ? 24.631 33.649 18.992 1.00 20.70 86 VAL A O 1
ATOM 664 N N . LYS A 1 87 ? 26.604 33.298 17.909 1.00 21.53 87 LYS A N 1
ATOM 665 C CA . LYS A 1 87 ? 26.493 34.420 16.988 1.00 21.21 87 LYS A CA 1
ATOM 666 C C . LYS A 1 87 ? 26.331 33.968 15.533 1.00 21.12 87 LYS A C 1
ATOM 667 O O . LYS A 1 87 ? 26.950 32.987 15.102 1.00 20.50 87 LYS A O 1
ATOM 673 N N . ILE A 1 88 ? 25.543 34.724 14.779 1.00 20.21 88 ILE A N 1
ATOM 674 C CA . ILE A 1 88 ? 25.478 34.586 13.322 1.00 20.41 88 ILE A CA 1
ATOM 675 C C . ILE A 1 88 ? 26.850 34.847 12.687 1.00 19.97 88 ILE A C 1
ATOM 676 O O . ILE A 1 88 ? 27.642 35.622 13.191 1.00 20.22 88 ILE A O 1
ATOM 681 N N . ILE A 1 89 ? 27.115 34.196 11.565 1.00 19.71 89 ILE A N 1
ATOM 682 C CA . ILE A 1 89 ? 28.330 34.437 10.813 1.00 19.43 89 ILE A CA 1
ATOM 683 C C . ILE A 1 89 ? 28.159 35.744 10.038 1.00 19.88 89 ILE A C 1
ATOM 684 O O . ILE A 1 89 ? 27.086 35.997 9.482 1.00 18.80 89 ILE A O 1
ATOM 689 N N . ASP A 1 90 ? 29.208 36.575 10.032 1.00 20.24 90 ASP A N 1
ATOM 690 C CA . ASP A 1 90 ? 29.240 37.805 9.227 1.00 21.26 90 ASP A CA 1
ATOM 691 C C . ASP A 1 90 ? 28.968 37.509 7.765 1.00 20.16 90 ASP A C 1
ATOM 692 O O . ASP A 1 90 ? 29.475 36.528 7.212 1.00 19.94 90 ASP A O 1
ATOM 697 N N . GLY A 1 91 ? 28.184 38.377 7.140 1.00 19.69 91 GLY A N 1
ATOM 698 C CA . GLY A 1 91 ? 27.888 38.253 5.722 1.00 19.60 91 GLY A CA 1
ATOM 699 C C . GLY A 1 91 ? 26.755 37.305 5.369 1.00 19.66 91 GLY A C 1
ATOM 700 O O . GLY A 1 91 ? 26.353 37.265 4.214 1.00 19.60 91 GLY A O 1
ATOM 701 N N . VAL A 1 92 ? 26.229 36.554 6.344 1.00 19.47 92 VAL A N 1
ATOM 702 C CA . VAL A 1 92 ? 25.070 35.692 6.060 1.00 19.92 92 VAL A CA 1
ATOM 703 C C . VAL A 1 92 ? 23.879 36.530 5.555 1.00 19.62 92 VAL A C 1
ATOM 704 O O . VAL A 1 92 ? 23.381 36.297 4.438 1.00 18.89 92 VAL A O 1
ATOM 708 N N A LYS A 1 93 ? 23.448 37.517 6.333 0.50 19.78 93 LYS A N 1
ATOM 709 N N B LYS A 1 93 ? 23.473 37.519 6.354 0.50 19.61 93 LYS A N 1
ATOM 710 C CA A LYS A 1 93 ? 22.313 38.342 5.905 0.50 19.90 93 LYS A CA 1
ATOM 711 C CA B LYS A 1 93 ? 22.400 38.453 5.981 0.50 19.67 93 LYS A CA 1
ATOM 712 C C A LYS A 1 93 ? 22.630 39.104 4.598 0.50 19.81 93 LYS A C 1
ATOM 713 C C B LYS A 1 93 ? 22.664 39.008 4.584 0.50 19.60 93 LYS A C 1
ATOM 714 O O A LYS A 1 93 ? 21.724 39.351 3.796 0.50 19.48 93 LYS A O 1
ATOM 715 O O B LYS A 1 93 ? 21.771 39.025 3.725 0.50 19.07 93 LYS A O 1
ATOM 726 N N . PHE A 1 94 ? 23.908 39.427 4.359 1.00 19.48 94 PHE A N 1
ATOM 727 C CA . PHE A 1 94 ? 24.311 40.035 3.077 1.00 20.19 94 PHE A CA 1
ATOM 728 C C . PHE A 1 94 ? 24.073 39.060 1.937 1.00 20.03 94 PHE A C 1
ATOM 729 O O . PHE A 1 94 ? 23.453 39.417 0.930 1.00 20.46 94 PHE A O 1
ATOM 737 N N . ALA A 1 95 ? 24.568 37.835 2.103 1.00 19.18 95 ALA A N 1
ATOM 738 C CA . ALA A 1 95 ? 24.416 36.807 1.091 1.00 19.59 95 ALA A CA 1
ATOM 739 C C . ALA A 1 95 ? 22.942 36.561 0.798 1.00 19.87 95 ALA A C 1
ATOM 740 O O . ALA A 1 95 ? 22.509 36.637 -0.368 1.00 21.70 95 ALA A O 1
ATOM 742 N N . LEU A 1 96 ? 22.182 36.254 1.844 1.00 19.00 96 LEU A N 1
ATOM 743 C CA . LEU A 1 96 ? 20.744 35.957 1.727 1.00 19.27 96 LEU A CA 1
ATOM 744 C C . LEU A 1 96 ? 19.943 37.079 1.083 1.00 18.57 96 LEU A C 1
ATOM 745 O O . LEU A 1 96 ? 18.959 36.816 0.403 1.00 18.79 96 LEU A O 1
ATOM 750 N N A SER A 1 97 ? 20.378 38.317 1.292 0.50 19.05 97 SER A N 1
ATOM 751 N N B SER A 1 97 ? 20.366 38.324 1.274 0.50 18.61 97 SER A N 1
ATOM 752 C CA A SER A 1 97 ? 19.759 39.466 0.639 0.50 19.33 97 SER A CA 1
ATOM 753 C CA B SER A 1 97 ? 19.663 39.453 0.662 0.50 18.39 97 SER A CA 1
ATOM 754 C C A SER A 1 97 ? 19.912 39.409 -0.877 0.50 19.23 97 SER A C 1
ATOM 755 C C B SER A 1 97 ? 19.893 39.551 -0.848 0.50 18.43 97 SER A C 1
ATOM 756 O O A SER A 1 97 ? 19.002 39.793 -1.603 0.50 19.54 97 SER A O 1
ATOM 757 O O B SER A 1 97 ? 19.168 40.269 -1.541 0.50 18.85 97 SER A O 1
ATOM 762 N N A ARG A 1 98 ? 21.055 38.918 -1.347 0.50 19.08 98 ARG A N 1
ATOM 763 N N B ARG A 1 98 ? 20.892 38.834 -1.358 0.50 18.18 98 ARG A N 1
ATOM 764 C CA A ARG A 1 98 ? 21.409 38.998 -2.773 0.50 19.41 98 ARG A CA 1
ATOM 765 C CA B ARG A 1 98 ? 21.311 38.997 -2.758 0.50 18.42 98 ARG A CA 1
ATOM 766 C C A ARG A 1 98 ? 21.012 37.775 -3.613 0.50 19.08 98 ARG A C 1
ATOM 767 C C B ARG A 1 98 ? 21.229 37.751 -3.638 0.50 18.52 98 ARG A C 1
ATOM 768 O O A ARG A 1 98 ? 20.639 37.909 -4.788 0.50 19.52 98 ARG A O 1
ATOM 769 O O B ARG A 1 98 ? 21.306 37.842 -4.862 0.50 19.21 98 ARG A O 1
ATOM 784 N N . LEU A 1 99 ? 21.091 36.591 -3.017 1.00 19.05 99 LEU A N 1
ATOM 785 C CA . LEU A 1 99 ? 20.879 35.335 -3.735 1.00 18.75 99 LEU A CA 1
ATOM 786 C C . LEU A 1 99 ? 19.412 35.161 -4.125 1.00 18.96 99 LEU A C 1
ATOM 787 O O . LEU A 1 99 ? 18.504 35.461 -3.339 1.00 18.49 99 LEU A O 1
ATOM 792 N N . THR A 1 100 ? 19.174 34.675 -5.338 1.00 18.87 100 THR A N 1
ATOM 793 C CA . THR A 1 100 ? 17.806 34.450 -5.814 1.00 19.61 100 THR A CA 1
ATOM 794 C C . THR A 1 100 ? 17.400 32.971 -5.713 1.00 19.55 100 THR A C 1
ATOM 795 O O . THR A 1 100 ? 16.219 32.618 -5.871 1.00 20.85 100 THR A O 1
ATOM 799 N N . THR A 1 101 ? 18.382 32.108 -5.468 1.00 18.87 101 THR A N 1
ATOM 800 C CA . THR A 1 101 ? 18.172 30.669 -5.435 1.00 18.32 101 THR A CA 1
ATOM 801 C C . THR A 1 101 ? 17.526 30.256 -4.113 1.00 17.70 101 THR A C 1
ATOM 802 O O . THR A 1 101 ? 17.868 30.817 -3.078 1.00 17.21 101 THR A O 1
ATOM 806 N N . PRO A 1 102 ? 16.561 29.299 -4.156 1.00 17.36 102 PRO A N 1
ATOM 807 C CA . PRO A 1 102 ? 15.955 28.704 -2.962 1.00 17.44 102 PRO A CA 1
ATOM 808 C C . PRO A 1 102 ? 17.020 28.074 -2.078 1.00 17.72 102 PRO A C 1
ATOM 809 O O . PRO A 1 102 ? 18.109 27.738 -2.563 1.00 17.82 102 PRO A O 1
ATOM 813 N N . ARG A 1 103 ? 16.724 27.918 -0.789 1.00 17.38 103 ARG A N 1
ATOM 814 C CA . ARG A 1 103 ? 17.751 27.499 0.147 1.00 18.27 103 ARG A CA 1
ATOM 815 C C . ARG A 1 103 ? 17.183 26.524 1.160 1.00 17.57 103 ARG A C 1
ATOM 816 O O . ARG A 1 103 ? 15.970 26.512 1.419 1.00 17.43 103 ARG A O 1
ATOM 824 N N . CYS A 1 104 ? 18.061 25.714 1.722 1.00 16.71 104 CYS A N 1
ATOM 825 C CA . CYS A 1 104 ? 17.705 24.905 2.870 1.00 18.27 104 CYS A CA 1
ATOM 826 C C . CYS A 1 104 ? 18.919 24.595 3.722 1.00 17.65 104 CYS A C 1
ATOM 827 O O . CYS A 1 104 ? 20.067 24.927 3.365 1.00 16.85 104 CYS A O 1
ATOM 830 N N . ILE A 1 105 ? 18.649 23.983 4.864 1.00 16.61 105 ILE A N 1
ATOM 831 C CA . ILE A 1 105 ? 19.690 23.558 5.771 1.00 16.87 105 ILE A CA 1
ATOM 832 C C . ILE A 1 105 ? 19.674 22.046 5.865 1.00 17.46 105 ILE A C 1
ATOM 833 O O . ILE A 1 105 ? 18.604 21.462 6.074 1.00 17.29 105 ILE A O 1
ATOM 838 N N . CYS A 1 106 ? 20.846 21.432 5.654 1.00 17.32 106 CYS A N 1
ATOM 839 C CA . CYS A 1 106 ? 21.066 20.023 5.960 1.00 18.68 106 CYS A CA 1
ATOM 840 C C . CYS A 1 106 ? 22.233 19.897 6.924 1.00 19.78 106 CYS A C 1
ATOM 841 O O . CYS A 1 106 ? 23.378 20.261 6.609 1.00 20.45 106 CYS A O 1
ATOM 844 N N . SER A 1 107 ? 21.942 19.366 8.102 1.00 20.28 107 SER A N 1
ATOM 845 C CA . SER A 1 107 ? 22.917 19.324 9.176 1.00 20.65 107 SER A CA 1
ATOM 846 C C . SER A 1 107 ? 22.937 17.982 9.917 1.00 20.42 107 SER A C 1
ATOM 847 O O . SER A 1 107 ? 21.936 17.260 9.948 1.00 19.70 107 SER A O 1
ATOM 850 N N . ASN A 1 108 ? 24.085 17.678 10.518 1.00 20.89 108 ASN A N 1
ATOM 851 C CA . ASN A 1 108 ? 24.230 16.549 11.432 1.00 21.77 108 ASN A CA 1
ATOM 852 C C . ASN A 1 108 ? 23.716 16.861 12.832 1.00 22.39 108 ASN A C 1
ATOM 853 O O . ASN A 1 108 ? 23.465 15.932 13.618 1.00 23.59 108 ASN A O 1
ATOM 858 N N . SER A 1 109 ? 23.589 18.148 13.165 1.00 22.48 109 SER A N 1
ATOM 859 C CA . SER A 1 109 ? 23.023 18.549 14.468 1.00 22.24 109 SER A CA 1
ATOM 860 C C . SER A 1 109 ? 21.569 18.085 14.626 1.00 22.26 109 SER A C 1
ATOM 861 O O . SER A 1 109 ? 20.831 17.995 13.639 1.00 21.81 109 SER A O 1
ATOM 864 N N . SER A 1 110 ? 21.168 17.787 15.867 1.00 22.08 110 SER A N 1
ATOM 865 C CA . SER A 1 110 ? 19.788 17.404 16.163 1.00 22.26 110 SER A CA 1
ATOM 866 C C . SER A 1 110 ? 18.873 18.553 15.770 1.00 22.87 110 SER A C 1
ATOM 867 O O . SER A 1 110 ? 19.314 19.697 15.703 1.00 22.15 110 SER A O 1
ATOM 870 N N . SER A 1 111 ? 17.596 18.240 15.538 1.00 23.82 111 SER A N 1
ATOM 871 C CA . SER A 1 111 ? 16.586 19.234 15.178 1.00 24.78 111 SER A CA 1
ATOM 872 C C . SER A 1 111 ? 16.413 20.268 16.282 1.00 25.03 111 SER A C 1
ATOM 873 O O . SER A 1 111 ? 16.226 21.458 16.004 1.00 24.64 111 SER A O 1
ATOM 876 N N . HIS A 1 112 ? 16.461 19.800 17.529 1.00 26.27 112 HIS A N 1
ATOM 877 C CA . HIS A 1 112 ? 16.352 20.673 18.695 1.00 27.61 112 HIS A CA 1
ATOM 878 C C . HIS A 1 112 ? 17.486 21.704 18.720 1.00 27.30 112 HIS A C 1
ATOM 879 O O . HIS A 1 112 ? 17.236 22.899 18.891 1.00 27.41 112 HIS A O 1
ATOM 886 N N . ARG A 1 113 ? 18.727 21.246 18.547 1.00 26.62 113 ARG A N 1
ATOM 887 C CA . ARG A 1 113 ? 19.851 22.178 18.527 1.00 26.01 113 ARG A CA 1
ATOM 888 C C . ARG A 1 113 ? 19.741 23.189 17.378 1.00 25.27 113 ARG A C 1
ATOM 889 O O . ARG A 1 113 ? 19.974 24.388 17.566 1.00 24.61 113 ARG A O 1
ATOM 897 N N . LEU A 1 114 ? 19.377 22.702 16.195 1.00 24.48 114 LEU A N 1
ATOM 898 C CA . LEU A 1 114 ? 19.182 23.570 15.044 1.00 24.29 114 LEU A CA 1
ATOM 899 C C . LEU A 1 114 ? 18.150 24.638 15.342 1.00 24.41 114 LEU A C 1
ATOM 900 O O . LEU A 1 114 ? 18.361 25.813 15.070 1.00 23.67 114 LEU A O 1
ATOM 905 N N . ASP A 1 115 ? 17.028 24.218 15.911 1.00 25.28 115 ASP A N 1
ATOM 906 C CA . A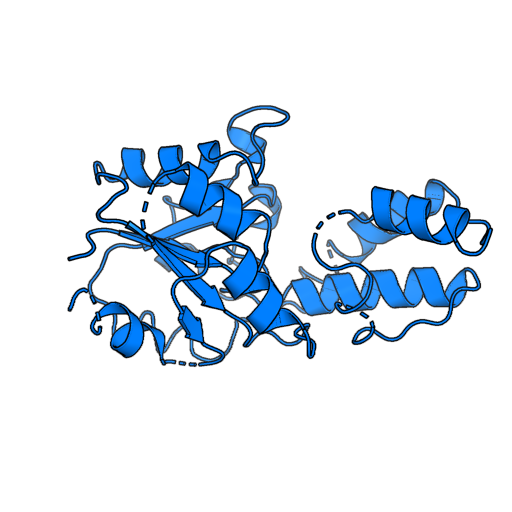SP A 1 115 ? 15.964 25.140 16.239 1.00 26.41 115 ASP A CA 1
ATOM 907 C C . ASP A 1 115 ? 16.464 26.187 17.236 1.00 26.58 115 ASP A C 1
ATOM 908 O O . ASP A 1 115 ? 16.255 27.385 17.054 1.00 27.02 115 ASP A O 1
ATOM 929 N N . LEU A 1 118 ? 19.186 28.646 15.416 1.00 22.79 118 LEU A N 1
ATOM 930 C CA . LEU A 1 118 ? 18.589 29.441 14.353 1.00 22.65 118 LEU A CA 1
ATOM 931 C C . LEU A 1 118 ? 17.555 30.459 14.857 1.00 22.96 118 LEU A C 1
ATOM 932 O O . LEU A 1 118 ? 17.452 31.564 14.322 1.00 22.47 118 LEU A O 1
ATOM 937 N N . THR A 1 119 ? 16.794 30.077 15.879 1.00 23.40 119 THR A N 1
ATOM 938 C CA . THR A 1 119 ? 15.864 31.000 16.510 1.00 24.81 119 THR A CA 1
ATOM 939 C C . THR A 1 119 ? 16.673 32.133 17.163 1.00 25.15 119 THR A C 1
ATOM 940 O O . THR A 1 119 ? 16.406 33.326 16.894 1.00 24.73 119 THR A O 1
ATOM 944 N N . LYS A 1 120 ? 17.683 31.764 17.962 1.00 25.03 120 LYS A N 1
ATOM 945 C CA . LYS A 1 120 ? 18.490 32.768 18.677 1.00 25.74 120 LYS A CA 1
ATOM 946 C C . LYS A 1 120 ? 19.041 33.849 17.758 1.00 25.71 120 LYS A C 1
ATOM 947 O O . LYS A 1 120 ? 18.896 35.040 18.054 1.00 26.22 120 LYS A O 1
ATOM 953 N N . VAL A 1 121 ? 19.656 33.438 16.644 1.00 24.91 121 VAL A N 1
ATOM 954 C CA . VAL A 1 121 ? 20.309 34.373 15.732 1.00 24.39 121 VAL A CA 1
ATOM 955 C C . VAL A 1 121 ? 19.313 34.957 14.726 1.00 24.82 121 VAL A C 1
ATOM 956 O O . VAL A 1 121 ? 19.699 35.722 13.827 1.00 25.10 121 VAL A O 1
ATOM 960 N N . GLY A 1 122 ? 18.046 34.573 14.862 1.00 24.60 122 GLY A N 1
ATOM 961 C CA . GLY A 1 122 ? 16.983 35.099 14.024 1.00 24.18 122 GLY A CA 1
ATOM 962 C C . GLY A 1 122 ? 16.955 34.612 12.583 1.00 24.07 122 GLY A C 1
ATOM 963 O O . GLY A 1 122 ? 16.360 35.266 11.722 1.00 24.65 122 GLY A O 1
ATOM 964 N N . LEU A 1 123 ? 17.577 33.467 12.310 1.00 23.56 123 LEU A N 1
ATOM 965 C CA . LEU A 1 123 ? 17.606 32.936 10.945 1.00 22.96 123 LEU A CA 1
ATOM 966 C C . LEU A 1 123 ? 16.495 31.959 10.627 1.00 23.01 123 LEU A C 1
ATOM 967 O O . LEU A 1 123 ? 16.241 31.681 9.445 1.00 22.55 123 LEU A O 1
ATOM 972 N N . LYS A 1 124 ? 15.854 31.406 11.658 1.00 23.36 124 LYS A N 1
ATOM 973 C CA . LYS A 1 124 ? 14.881 30.329 11.429 1.00 24.18 124 LYS A CA 1
ATOM 974 C C . LYS A 1 124 ? 13.818 30.645 10.363 1.00 23.77 124 LYS A C 1
ATOM 975 O O . LYS A 1 124 ? 13.571 29.794 9.501 1.00 23.58 124 LYS A O 1
ATOM 981 N N . PRO A 1 125 ? 13.195 31.856 10.412 1.00 23.77 125 PRO A N 1
ATOM 982 C CA . PRO A 1 125 ? 12.143 32.166 9.446 1.00 23.21 125 PRO A CA 1
ATOM 983 C C . PRO A 1 125 ? 12.621 32.165 8.007 1.00 22.89 125 PRO A C 1
ATOM 984 O O . PRO A 1 125 ? 11.795 32.063 7.106 1.00 22.22 125 PRO A O 1
ATOM 988 N N . TYR A 1 126 ? 13.931 32.278 7.786 1.00 22.04 126 TYR A N 1
ATOM 989 C CA . TYR A 1 126 ? 14.460 32.269 6.406 1.00 21.71 126 TYR A CA 1
ATOM 990 C C . TYR A 1 126 ? 14.731 30.882 5.846 1.00 20.37 126 TYR A C 1
ATOM 991 O O . TYR A 1 126 ? 15.057 30.748 4.652 1.00 19.92 126 TYR A O 1
ATOM 1000 N N . PHE A 1 127 ? 14.550 29.868 6.690 1.00 18.90 127 PHE A N 1
ATOM 1001 C CA . PHE A 1 127 ? 14.778 28.481 6.302 1.00 18.87 127 PHE A CA 1
ATOM 1002 C C . PHE A 1 127 ? 13.595 27.552 6.558 1.00 19.09 127 PHE A C 1
ATOM 1003 O O . PHE A 1 127 ? 13.299 26.717 5.721 1.00 19.01 127 PHE A O 1
ATOM 1011 N N . ALA A 1 128 ? 12.906 27.709 7.689 1.00 19.51 128 ALA A N 1
ATOM 1012 C CA . ALA A 1 128 ? 11.761 26.826 8.029 1.00 20.68 128 ALA A CA 1
ATOM 1013 C C . ALA A 1 128 ? 10.708 26.785 6.915 1.00 20.74 128 ALA A C 1
ATOM 1014 O O . ALA A 1 128 ? 10.408 27.820 6.306 1.00 21.14 128 ALA A O 1
ATOM 1016 N N . PRO A 1 129 ? 10.142 25.601 6.638 1.00 21.06 129 PRO A N 1
ATOM 1017 C CA . PRO A 1 129 ? 10.316 24.307 7.296 1.00 21.53 129 PRO A CA 1
ATOM 1018 C C . PRO A 1 129 ? 11.461 23.464 6.689 1.00 21.40 129 PRO A C 1
ATOM 1019 O O . PRO A 1 129 ? 11.563 22.261 6.961 1.00 22.27 129 PRO A O 1
ATOM 1023 N N . HIS A 1 130 ? 12.332 24.097 5.909 1.00 21.38 130 HIS A N 1
ATOM 1024 C CA . HIS A 1 130 ? 13.371 23.381 5.181 1.00 20.94 130 HIS A CA 1
ATOM 1025 C C . HIS A 1 130 ? 14.671 23.328 5.986 1.00 20.59 130 HIS A C 1
ATOM 1026 O O . HIS A 1 130 ? 15.721 23.822 5.547 1.00 19.40 130 HIS A O 1
ATOM 1033 N N . ILE A 1 131 ? 14.566 22.726 7.170 1.00 19.53 131 ILE A N 1
ATOM 1034 C CA . ILE A 1 131 ? 15.676 22.558 8.101 1.00 19.44 131 ILE A CA 1
ATOM 1035 C C . ILE A 1 131 ? 15.725 21.063 8.426 1.00 20.35 131 ILE A C 1
ATOM 1036 O O . ILE A 1 131 ? 14.859 20.539 9.150 1.00 20.40 131 ILE A O 1
ATOM 1041 N N . TYR A 1 132 ? 16.729 20.384 7.873 1.00 20.68 132 TYR A N 1
ATOM 1042 C CA . TYR A 1 132 ? 16.785 18.917 7.856 1.00 20.50 132 TYR A CA 1
ATOM 1043 C C . TYR A 1 132 ? 17.943 18.396 8.663 1.00 20.45 132 TYR A C 1
ATOM 1044 O O . TYR A 1 132 ? 19.099 18.766 8.428 1.00 20.31 132 TYR A O 1
ATOM 1053 N N . SER A 1 133 ? 17.614 17.561 9.645 1.00 20.60 133 SER A N 1
ATOM 1054 C CA . SER A 1 13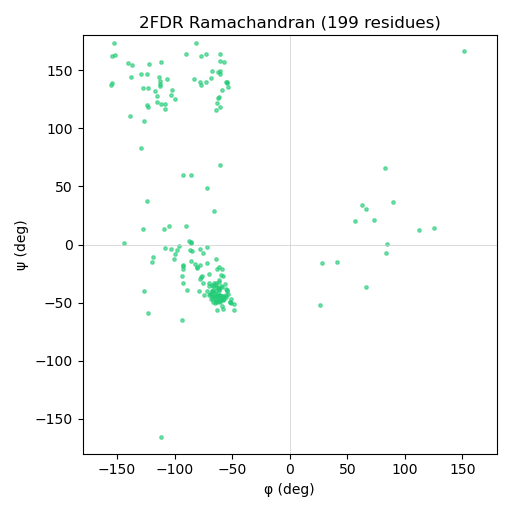3 ? 18.609 16.946 10.506 1.00 20.84 133 SER A CA 1
ATOM 1055 C C . SER A 1 133 ? 18.820 15.494 10.101 1.00 21.35 133 SER A C 1
ATOM 1056 O O . SER A 1 133 ? 17.856 14.728 9.967 1.00 21.82 133 SER A O 1
ATOM 1059 N N . ALA A 1 134 ? 20.084 15.130 9.894 1.00 21.83 134 ALA A N 1
ATOM 1060 C CA . ALA A 1 134 ? 20.471 13.760 9.592 1.00 22.85 134 ALA A CA 1
ATOM 1061 C C . ALA A 1 134 ? 20.145 12.788 10.741 1.00 24.06 134 ALA A C 1
ATOM 1062 O O . ALA A 1 134 ? 20.024 11.589 10.505 1.00 24.45 134 ALA A O 1
ATOM 1064 N N . LYS A 1 135 ? 19.975 13.313 11.960 1.00 24.96 135 LYS A N 1
ATOM 1065 C CA . LYS A 1 135 ? 19.522 12.516 13.118 1.00 26.49 135 LYS A CA 1
ATOM 1066 C C . LYS A 1 135 ? 18.045 12.087 13.025 1.00 26.91 135 LYS A C 1
ATOM 1067 O O . LYS A 1 135 ? 17.661 11.079 13.608 1.00 27.69 135 LYS A O 1
ATOM 1073 N N . ASP A 1 136 ? 17.235 12.843 12.288 1.00 27.49 136 ASP A N 1
ATOM 1074 C CA . ASP A 1 136 ? 15.822 12.527 12.099 1.00 28.54 136 ASP A CA 1
ATOM 1075 C C . ASP A 1 136 ? 15.581 11.491 11.003 1.00 29.59 136 ASP A C 1
ATOM 1076 O O . ASP A 1 136 ? 14.495 10.908 10.928 1.00 29.33 136 ASP A O 1
ATOM 1081 N N . LEU A 1 137 ? 16.581 11.266 10.153 1.00 30.55 137 LEU A N 1
ATOM 1082 C CA . LEU A 1 137 ? 16.438 10.320 9.038 1.00 32.27 137 LEU A CA 1
ATOM 1083 C C . LEU A 1 137 ? 16.516 8.872 9.485 1.00 33.20 137 LEU A C 1
ATOM 1084 O O . LEU A 1 137 ? 15.979 7.966 8.836 1.00 34.01 137 LEU A O 1
ATOM 1089 N N . GLY A 1 138 ? 17.221 8.665 10.583 1.00 33.99 138 GLY A N 1
ATOM 1090 C CA . GLY A 1 138 ? 17.545 7.337 11.049 1.00 34.99 138 GLY A CA 1
ATOM 1091 C C . GLY A 1 138 ? 18.854 7.399 11.805 1.00 35.53 138 GLY A C 1
ATOM 1092 O O . GLY A 1 138 ? 19.580 8.400 11.748 1.00 36.08 138 GLY A O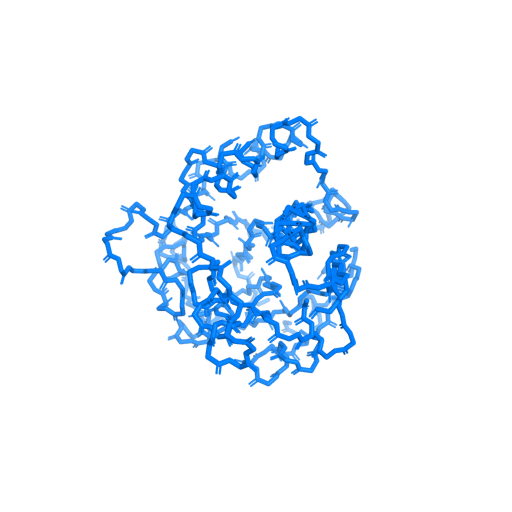 1
ATOM 1093 N N . ALA A 1 139 ? 19.145 6.327 12.530 1.00 35.84 139 ALA A N 1
ATOM 1094 C CA . ALA A 1 139 ? 20.412 6.203 13.222 1.00 36.11 139 ALA A CA 1
ATOM 1095 C C . ALA A 1 139 ? 21.476 5.954 12.172 1.00 35.81 139 ALA A C 1
ATOM 1096 O O . ALA A 1 139 ? 21.239 5.224 11.203 1.00 36.40 139 ALA A O 1
ATOM 1098 N N . ASP A 1 140 ? 22.633 6.577 12.349 1.00 35.32 140 ASP A N 1
ATOM 1099 C CA . ASP A 1 140 ? 23.783 6.314 11.490 1.00 35.02 140 ASP A CA 1
ATOM 1100 C C . ASP A 1 140 ? 23.542 6.695 10.013 1.00 33.34 140 ASP A C 1
ATOM 1101 O O . ASP A 1 140 ? 24.063 6.027 9.118 1.00 32.84 140 ASP A O 1
ATOM 1106 N N . ARG A 1 141 ? 22.763 7.758 9.768 1.00 31.11 141 ARG A N 1
ATOM 1107 C CA . ARG A 1 141 ? 22.542 8.287 8.399 1.00 29.44 141 ARG A CA 1
ATOM 1108 C C . ARG A 1 141 ? 23.249 9.640 8.222 1.00 27.76 141 ARG A C 1
ATOM 1109 O O . ARG A 1 141 ? 23.036 10.377 7.258 1.00 26.78 141 ARG A O 1
ATOM 1117 N N . VAL A 1 142 ? 24.111 9.909 9.187 1.00 25.86 142 VAL A N 1
ATOM 1118 C CA . VAL A 1 142 ? 24.872 11.125 9.373 1.00 24.76 142 VAL A CA 1
ATOM 1119 C C . VAL A 1 142 ? 25.937 11.344 8.258 1.00 23.63 142 VAL A C 1
ATOM 1120 O O . VAL A 1 142 ? 26.436 10.378 7.679 1.00 22.66 142 VAL A O 1
ATOM 1124 N N . LYS A 1 143 ? 26.247 12.601 7.924 1.00 22.48 143 LYS A N 1
ATOM 1125 C CA . LYS A 1 143 ? 27.390 12.910 7.031 1.00 21.74 143 LYS A CA 1
ATOM 1126 C C . LYS A 1 143 ? 28.647 12.277 7.643 1.00 20.96 143 LYS A C 1
ATOM 1127 O O . LYS A 1 143 ? 28.814 12.356 8.855 1.00 21.69 143 LYS A O 1
ATOM 1133 N N . PRO A 1 144 ? 29.544 11.677 6.832 1.00 20.09 144 PRO A N 1
ATOM 1134 C CA . PRO A 1 144 ? 29.724 11.662 5.377 1.00 19.23 144 PRO A CA 1
ATOM 1135 C C . PRO A 1 144 ? 28.745 10.894 4.479 1.00 19.02 144 PRO A C 1
ATOM 1136 O O . PRO A 1 144 ? 28.895 10.934 3.250 1.00 18.38 144 PRO A O 1
ATOM 1140 N N . LYS A 1 145 ? 27.759 10.200 5.030 1.00 18.56 145 LYS A N 1
ATOM 1141 C CA . LYS A 1 145 ? 26.743 9.601 4.144 1.00 18.55 145 LYS A CA 1
ATOM 1142 C C . LYS A 1 145 ? 26.051 10.720 3.363 1.00 17.49 145 LYS A C 1
ATOM 1143 O O . LYS A 1 145 ? 25.962 11.842 3.868 1.00 17.98 145 LYS A O 1
ATOM 1149 N N . PRO A 1 146 ? 25.632 10.449 2.105 1.00 16.91 146 PRO A N 1
ATOM 1150 C CA . PRO A 1 146 ? 24.940 11.486 1.328 1.00 16.34 146 PRO A CA 1
ATOM 1151 C C . PRO A 1 146 ? 23.470 11.732 1.742 1.00 15.94 146 PRO A C 1
ATOM 1152 O O . PRO A 1 146 ? 22.865 12.670 1.254 1.00 15.83 146 PRO A O 1
ATOM 1156 N N . ASP A 1 147 ? 22.943 10.905 2.638 1.00 16.08 147 ASP A N 1
ATOM 1157 C CA . ASP A 1 147 ? 21.516 10.816 2.929 1.00 16.72 147 ASP A CA 1
ATOM 1158 C C . ASP A 1 147 ? 20.825 12.156 3.155 1.00 16.60 147 ASP A C 1
ATOM 1159 O O . ASP A 1 147 ? 19.833 12.438 2.489 1.00 17.24 147 ASP A O 1
ATOM 1164 N N . ILE A 1 148 ? 21.312 12.957 4.114 1.00 16.12 148 ILE A N 1
ATOM 1165 C CA . ILE A 1 148 ? 20.674 14.244 4.411 1.00 16.08 148 ILE A CA 1
ATOM 1166 C C . ILE A 1 148 ? 20.616 15.219 3.214 1.00 16.53 148 ILE A C 1
ATOM 1167 O O . ILE A 1 148 ? 19.623 15.936 3.031 1.00 17.11 148 ILE A O 1
ATOM 1172 N N . PHE A 1 149 ? 21.659 15.223 2.394 1.00 16.24 149 PHE A N 1
ATOM 1173 C CA . PHE A 1 149 ? 21.697 16.076 1.212 1.00 16.41 149 PHE A CA 1
ATOM 1174 C C . PHE A 1 149 ? 20.681 15.632 0.167 1.00 16.67 149 PHE A C 1
ATOM 1175 O O . PHE A 1 149 ? 19.944 16.461 -0.389 1.00 16.49 149 PHE A O 1
ATOM 1183 N N . LEU A 1 150 ? 20.654 14.321 -0.096 1.00 16.85 150 LEU A N 1
ATOM 1184 C CA . LEU A 1 150 ? 19.712 13.747 -1.068 1.00 16.89 150 LEU A CA 1
ATOM 1185 C C . LEU A 1 150 ? 18.280 14.008 -0.607 1.00 17.18 150 LEU A C 1
ATOM 1186 O O . LEU A 1 150 ? 17.415 14.309 -1.423 1.00 16.69 150 LEU A O 1
ATOM 1191 N N . HIS A 1 151 ? 18.054 13.931 0.706 1.00 17.19 151 HIS A N 1
ATOM 1192 C CA . HIS A 1 151 ? 16.733 14.229 1.278 1.00 18.44 151 HIS A CA 1
ATOM 1193 C C . HIS A 1 151 ? 16.311 15.686 1.044 1.00 18.11 151 HIS A C 1
ATOM 1194 O O . HIS A 1 151 ? 15.192 15.945 0.584 1.00 18.35 151 HIS A O 1
ATOM 1201 N N . GLY A 1 152 ? 17.199 16.628 1.361 1.00 17.63 152 GLY A N 1
ATOM 1202 C CA . GLY A 1 152 ? 16.942 18.050 1.116 1.00 17.15 152 GLY A CA 1
ATOM 1203 C C . GLY A 1 152 ? 16.700 18.376 -0.345 1.00 17.76 152 GLY A C 1
ATOM 1204 O O . GLY A 1 152 ? 15.769 19.111 -0.659 1.00 18.09 152 GLY A O 1
ATOM 1205 N N . ALA A 1 153 ? 17.518 17.845 -1.250 1.00 17.65 153 ALA A N 1
ATOM 1206 C CA . ALA A 1 153 ? 17.312 18.105 -2.692 1.00 18.08 153 ALA A CA 1
ATOM 1207 C C . ALA A 1 153 ? 15.948 17.574 -3.192 1.00 18.89 153 ALA A C 1
ATOM 1208 O O . ALA A 1 153 ? 15.225 18.251 -3.924 1.00 19.36 153 ALA A O 1
ATOM 1210 N N . ALA A 1 154 ? 15.614 16.352 -2.796 1.00 18.95 154 ALA A N 1
ATOM 1211 C 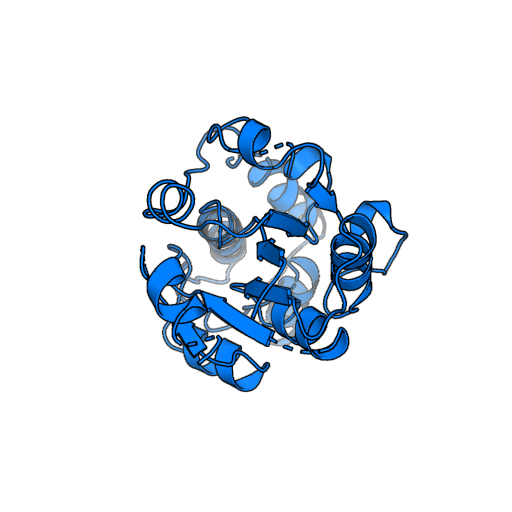CA . ALA A 1 154 ? 14.333 15.742 -3.152 1.00 19.57 154 ALA A CA 1
ATOM 1212 C C . ALA A 1 154 ? 13.123 16.543 -2.645 1.00 19.64 154 ALA A C 1
ATOM 1213 O O . ALA A 1 154 ? 12.111 16.613 -3.330 1.00 19.99 154 ALA A O 1
ATOM 1215 N N . GLN A 1 155 ? 13.220 17.151 -1.466 1.00 19.86 155 GLN A N 1
ATOM 1216 C CA . GLN A 1 155 ? 12.127 18.020 -0.982 1.00 21.14 155 GLN A CA 1
ATOM 1217 C C . GLN A 1 155 ? 11.852 19.200 -1.919 1.00 21.71 155 GLN A C 1
ATOM 1218 O O . GLN A 1 155 ? 10.737 19.710 -1.949 1.00 22.21 155 GLN A O 1
ATOM 1224 N N . PHE A 1 156 ? 12.860 19.632 -2.673 1.00 21.73 156 PHE A N 1
ATOM 1225 C CA . PHE A 1 156 ? 12.679 20.690 -3.655 1.00 22.15 156 PHE A CA 1
ATOM 1226 C C . PHE A 1 156 ? 12.473 20.182 -5.062 1.00 23.33 156 PHE A C 1
ATOM 1227 O O . PHE A 1 156 ? 12.249 20.974 -5.970 1.00 24.09 156 PHE A O 1
ATOM 1235 N N . GLY A 1 157 ? 12.566 18.868 -5.261 1.00 24.38 157 GLY A N 1
ATOM 1236 C CA . GLY A 1 157 ? 12.475 18.293 -6.597 1.00 24.34 157 GLY A CA 1
ATOM 1237 C C . GLY A 1 157 ? 13.633 18.687 -7.489 1.00 24.99 157 GLY A C 1
ATOM 1238 O O . GLY A 1 157 ? 13.487 18.767 -8.700 1.00 25.82 157 GLY A O 1
ATOM 1239 N N . VAL A 1 158 ? 14.800 18.917 -6.898 1.00 25.29 158 VAL A N 1
ATOM 1240 C CA . VAL A 1 158 ? 15.960 19.378 -7.660 1.00 25.54 158 VAL A CA 1
ATOM 1241 C C . VAL A 1 158 ? 16.904 18.206 -7.889 1.00 25.47 158 VAL A C 1
ATOM 1242 O O . VAL A 1 158 ? 17.172 17.463 -6.963 1.00 26.31 158 VAL A O 1
ATOM 1246 N N . SER A 1 159 ? 17.390 18.010 -9.114 1.00 25.85 159 SER A N 1
ATOM 1247 C CA . SER A 1 159 ? 18.434 16.996 -9.337 1.00 26.03 159 SER A CA 1
ATOM 1248 C C . SER A 1 159 ? 19.750 17.436 -8.682 1.00 26.12 159 SER A C 1
ATOM 1249 O O . SER A 1 159 ? 20.073 18.631 -8.699 1.00 25.66 159 SER A O 1
ATOM 1252 N N . PRO A 1 160 ? 20.518 16.480 -8.116 1.00 25.75 160 PRO A N 1
ATOM 1253 C CA . PRO A 1 160 ? 21.738 16.813 -7.391 1.00 25.62 160 PRO A CA 1
ATOM 1254 C C . PRO A 1 160 ? 22.743 17.614 -8.203 1.00 25.76 160 PRO A C 1
ATOM 1255 O O . PRO A 1 160 ? 23.394 18.481 -7.647 1.00 25.25 160 PRO A O 1
ATOM 1259 N N . ASP A 1 161 ? 22.836 17.382 -9.510 1.00 25.71 161 ASP A N 1
ATOM 1260 C CA . ASP A 1 161 ? 23.730 18.199 -10.327 1.00 26.78 161 ASP A CA 1
ATOM 1261 C C . ASP A 1 161 ? 23.368 19.697 -10.403 1.00 25.95 161 ASP A C 1
ATOM 1262 O O . ASP A 1 161 ? 24.183 20.509 -10.851 1.00 27.03 161 ASP A O 1
ATOM 1267 N N . ARG A 1 162 ? 22.163 20.058 -9.955 1.00 24.57 162 ARG A N 1
ATOM 1268 C CA . ARG A 1 162 ? 21.732 21.454 -9.913 1.00 23.76 162 ARG A CA 1
ATOM 1269 C C . ARG A 1 162 ? 21.730 22.054 -8.483 1.00 21.35 162 ARG A C 1
ATOM 1270 O O . ARG A 1 162 ? 21.148 23.120 -8.242 1.00 20.57 162 ARG A O 1
ATOM 1278 N N . VAL A 1 163 ? 22.410 21.382 -7.561 1.00 18.73 163 VAL A N 1
ATOM 1279 C CA . VAL A 1 163 ? 22.501 21.838 -6.161 1.00 17.33 163 VAL A CA 1
ATOM 1280 C C . VAL A 1 163 ? 23.943 22.249 -5.842 1.00 17.20 163 VAL A C 1
ATOM 1281 O O . VAL A 1 163 ? 24.889 21.557 -6.231 1.00 17.46 163 VAL A O 1
ATOM 1285 N N . VAL A 1 164 ? 24.105 23.376 -5.152 1.00 16.54 164 VAL A N 1
ATOM 1286 C CA . VAL A 1 164 ? 25.415 23.748 -4.628 1.00 16.00 164 VAL A CA 1
ATOM 1287 C C . VAL A 1 164 ? 25.340 23.680 -3.109 1.00 15.84 164 VAL A C 1
ATOM 1288 O O . VAL A 1 164 ? 24.327 24.049 -2.506 1.00 15.34 164 VAL A O 1
ATOM 1292 N N . VAL A 1 165 ? 26.378 23.142 -2.489 1.00 15.65 165 VAL A N 1
ATOM 1293 C CA . VAL A 1 165 ? 26.367 23.001 -1.038 1.00 15.78 165 VAL A CA 1
ATOM 1294 C C . VAL A 1 165 ? 27.437 23.930 -0.437 1.00 16.43 165 VAL A C 1
ATOM 1295 O O . VAL A 1 165 ? 28.527 24.054 -1.004 1.00 17.04 165 VAL A O 1
ATOM 1299 N N . VAL A 1 166 ? 27.122 24.573 0.694 1.00 16.56 166 VAL A N 1
ATOM 1300 C CA . VAL A 1 166 ? 28.101 25.357 1.466 1.00 17.26 166 VAL A CA 1
ATOM 1301 C C . VAL A 1 166 ? 28.459 24.647 2.768 1.00 17.93 166 VAL A C 1
ATOM 1302 O O . VAL A 1 166 ? 27.603 24.439 3.623 1.00 18.24 166 VAL A O 1
ATOM 1306 N N . GLU A 1 167 ? 29.726 24.267 2.903 1.00 18.03 167 GLU A N 1
ATOM 1307 C CA . GLU A 1 167 ? 30.180 23.425 3.999 1.00 19.04 167 GLU A CA 1
ATOM 1308 C C . GLU A 1 167 ? 31.512 23.900 4.575 1.00 18.36 167 GLU A C 1
ATOM 1309 O O . GLU A 1 167 ? 32.367 24.378 3.839 1.00 17.96 167 GLU A O 1
ATOM 1315 N N . ASP A 1 168 ? 31.667 23.759 5.885 1.00 18.03 168 ASP A N 1
ATOM 1316 C CA . ASP A 1 168 ? 32.925 24.078 6.563 1.00 18.97 168 ASP A CA 1
ATOM 1317 C C . ASP A 1 168 ? 33.633 22.804 7.029 1.00 19.02 168 ASP A C 1
ATOM 1318 O O . ASP A 1 168 ? 34.736 22.860 7.566 1.00 19.62 168 ASP A O 1
ATOM 1323 N N . SER A 1 169 ? 33.000 21.652 6.813 1.00 19.83 169 SER A N 1
ATOM 1324 C CA . SER A 1 169 ? 33.555 20.394 7.306 1.00 19.89 169 SER A CA 1
ATOM 1325 C C . SER A 1 169 ? 33.805 19.359 6.231 1.00 19.08 169 SER A C 1
ATOM 1326 O O . SER A 1 169 ? 33.047 19.231 5.279 1.00 18.65 169 SER A O 1
ATOM 1329 N N A VAL A 1 170 ? 34.870 18.592 6.443 0.50 18.77 170 VAL A N 1
ATOM 1330 N N B VAL A 1 170 ? 34.887 18.615 6.417 0.50 18.69 170 VAL A N 1
ATOM 1331 C CA A VAL A 1 170 ? 35.285 17.524 5.557 0.50 19.11 170 VAL A CA 1
ATOM 1332 C CA B VAL A 1 170 ? 35.268 17.533 5.534 0.50 18.97 170 VAL A CA 1
ATOM 1333 C C A VAL A 1 170 ? 34.199 16.435 5.412 0.50 19.39 170 VAL A C 1
ATOM 1334 C C B VAL A 1 170 ? 34.143 16.485 5.393 0.50 19.30 170 VAL A C 1
ATOM 1335 O O A VAL A 1 170 ? 33.975 15.915 4.322 0.50 19.08 170 VAL A O 1
ATOM 1336 O O B VAL A 1 170 ? 33.840 16.039 4.286 0.50 18.98 170 VAL A O 1
ATOM 1343 N N . HIS A 1 171 ? 33.509 16.116 6.502 1.00 19.45 171 HIS A N 1
ATOM 1344 C CA . HIS A 1 171 ? 32.411 15.131 6.446 1.00 20.82 171 HIS A CA 1
ATOM 1345 C C . HIS A 1 171 ? 31.222 15.603 5.605 1.00 20.53 171 HIS A C 1
ATOM 1346 O O . HIS A 1 171 ? 30.673 14.830 4.819 1.00 20.14 171 HIS A O 1
ATOM 1353 N N . GLY A 1 172 ? 30.852 16.880 5.751 1.00 19.74 172 GLY A N 1
ATOM 1354 C CA . GLY A 1 172 ? 29.813 17.484 4.902 1.00 19.45 172 GLY A CA 1
ATOM 1355 C C . GLY A 1 172 ? 30.193 17.553 3.437 1.00 19.33 172 GLY A C 1
ATOM 1356 O O . GLY A 1 172 ? 29.358 17.387 2.552 1.00 19.55 172 GLY A O 1
ATOM 1357 N N . ILE A 1 173 ? 31.474 17.784 3.168 1.00 19.13 173 ILE A N 1
ATOM 1358 C CA . ILE A 1 173 ? 31.937 17.888 1.795 1.00 18.09 173 ILE A CA 1
ATOM 1359 C C . ILE A 1 173 ? 31.881 16.523 1.108 1.00 17.88 173 ILE A C 1
ATOM 1360 O O . ILE A 1 173 ? 31.398 16.418 -0.016 1.00 17.96 173 ILE A O 1
ATOM 1365 N N . HIS A 1 174 ? 32.317 15.483 1.809 1.00 17.99 174 HIS A N 1
ATOM 1366 C CA . HIS A 1 174 ? 32.270 14.117 1.270 1.00 18.05 174 HIS A CA 1
ATOM 1367 C C . HIS A 1 174 ? 30.832 13.678 1.076 1.00 17.91 174 HIS A C 1
ATOM 1368 O O . HIS A 1 174 ? 30.510 13.126 0.038 1.00 17.49 174 HIS A O 1
ATOM 1375 N N . GLY A 1 175 ? 29.982 13.968 2.062 1.00 17.84 175 GLY A N 1
ATOM 1376 C CA . GLY A 1 175 ? 28.527 13.743 1.940 1.00 18.49 175 GLY A CA 1
ATOM 1377 C C . GLY A 1 175 ? 27.963 14.354 0.671 1.00 17.93 175 GLY A C 1
ATOM 1378 O O . GLY A 1 175 ? 27.289 13.686 -0.097 1.00 17.40 175 GLY A O 1
ATOM 1379 N N . ALA A 1 176 ? 28.286 15.624 0.434 1.00 18.15 176 ALA A N 1
ATOM 1380 C CA . ALA A 1 176 ? 27.753 16.340 -0.697 1.00 18.62 176 ALA A CA 1
ATOM 1381 C C . ALA A 1 176 ? 28.289 15.784 -2.019 1.00 19.19 176 ALA A C 1
ATOM 1382 O O . ALA A 1 176 ? 27.539 15.668 -2.997 1.00 19.64 176 ALA A O 1
ATOM 1384 N N . ARG A 1 177 ? 29.574 15.426 -2.054 1.00 19.58 177 ARG A N 1
ATOM 1385 C CA . ARG A 1 177 ? 30.161 14.873 -3.265 1.00 20.10 177 ARG A CA 1
ATOM 1386 C C . ARG A 1 177 ? 29.559 13.493 -3.533 1.00 20.30 177 ARG A C 1
ATOM 1387 O O . ARG A 1 177 ? 29.241 13.169 -4.674 1.00 21.21 177 ARG A O 1
ATOM 1395 N N . ALA A 1 178 ? 29.418 12.690 -2.479 1.00 20.06 178 ALA A N 1
ATOM 1396 C CA . ALA A 1 178 ? 28.796 11.367 -2.571 1.00 20.14 178 ALA A CA 1
ATOM 1397 C C . ALA A 1 17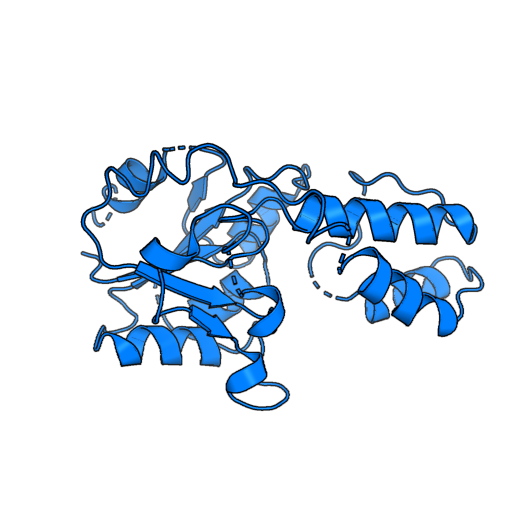8 ? 27.353 11.452 -3.116 1.00 20.56 178 ALA A C 1
ATOM 1398 O O . ALA A 1 178 ? 26.873 10.504 -3.716 1.00 21.03 178 ALA A O 1
ATOM 1400 N N . ALA A 1 179 ? 26.696 12.595 -2.907 1.00 20.06 179 ALA A N 1
ATOM 1401 C CA . ALA A 1 179 ? 25.342 12.886 -3.400 1.00 20.12 179 ALA A CA 1
ATOM 1402 C C . ALA A 1 179 ? 25.315 13.428 -4.836 1.00 20.65 179 ALA A C 1
ATOM 1403 O O . ALA A 1 179 ? 24.236 13.629 -5.407 1.00 20.51 179 ALA A O 1
ATOM 1405 N N . GLY A 1 180 ? 26.489 13.672 -5.422 1.00 20.64 180 GLY A N 1
ATOM 1406 C CA . GLY A 1 180 ? 26.578 14.177 -6.787 1.00 20.56 180 GLY A CA 1
ATOM 1407 C C . GLY A 1 180 ? 26.403 15.683 -6.922 1.00 21.37 180 GLY A C 1
ATOM 1408 O O . GLY A 1 180 ? 26.023 16.163 -7.984 1.00 20.77 180 GLY A O 1
ATOM 1417 N N . ARG A 1 182 ? 27.795 19.925 -6.179 1.00 22.55 182 ARG A N 1
ATOM 1418 C CA . ARG A 1 182 ? 28.990 20.760 -6.228 1.00 22.44 182 ARG A CA 1
ATOM 1419 C C . ARG A 1 182 ? 29.098 21.467 -4.901 1.00 21.40 182 ARG A C 1
ATOM 1420 O O . ARG A 1 182 ? 28.072 21.750 -4.273 1.00 21.74 182 ARG A O 1
ATOM 1428 N N . VAL A 1 183 ? 30.330 21.702 -4.457 1.00 20.39 183 VAL A N 1
ATOM 1429 C CA . VAL A 1 183 ? 30.588 22.152 -3.099 1.00 19.55 183 VAL A CA 1
ATOM 1430 C C . VAL A 1 183 ? 31.443 23.414 -3.034 1.00 19.43 183 VAL A C 1
ATOM 1431 O O . VAL A 1 183 ? 32.476 23.503 -3.690 1.00 18.88 183 VAL A O 1
ATOM 1435 N N . ILE A 1 184 ? 31.018 24.355 -2.195 1.00 18.51 184 ILE A N 1
ATOM 1436 C CA . ILE A 1 184 ? 31.811 25.523 -1.843 1.00 17.79 184 ILE A CA 1
ATOM 1437 C C . ILE A 1 184 ? 32.265 25.319 -0.412 1.00 17.54 184 ILE A C 1
ATOM 1438 O O . ILE A 1 184 ? 31.432 25.139 0.484 1.00 17.17 184 ILE A O 1
ATOM 1443 N N . GLY A 1 185 ? 33.580 25.305 -0.195 1.00 16.81 185 GLY A N 1
ATOM 1444 C CA . GLY A 1 185 ? 34.102 25.198 1.159 1.00 16.00 185 GLY A CA 1
ATOM 1445 C C . GLY A 1 185 ? 34.110 26.581 1.776 1.00 16.25 185 GLY A C 1
ATOM 1446 O O . GLY A 1 185 ? 34.393 27.552 1.092 1.00 16.22 185 GLY A O 1
ATOM 1447 N N . PHE A 1 186 ? 33.793 26.665 3.067 1.00 16.36 186 PHE A N 1
ATOM 1448 C CA . PHE A 1 186 ? 33.744 27.930 3.774 1.00 16.32 186 PHE A CA 1
ATOM 1449 C C . PHE A 1 186 ? 34.659 27.916 5.010 1.00 16.38 186 PHE A C 1
ATOM 1450 O O . PHE A 1 186 ? 34.458 27.128 5.931 1.00 16.40 186 PHE A O 1
ATOM 1458 N N . THR A 1 187 ? 35.627 28.818 5.025 1.00 16.33 187 THR A N 1
ATOM 1459 C CA . THR A 1 187 ? 36.617 28.874 6.095 1.00 17.86 187 THR A CA 1
ATOM 1460 C C . THR A 1 187 ? 36.623 30.260 6.743 1.00 18.66 187 THR A C 1
ATOM 1461 O O . THR A 1 187 ? 37.671 30.780 7.120 1.00 19.70 187 THR A O 1
ATOM 1465 N N . GLY A 1 188 ? 35.445 30.866 6.876 1.00 18.97 188 GLY A N 1
ATOM 1466 C CA . GLY A 1 188 ? 35.356 32.219 7.447 1.00 18.89 188 GLY A CA 1
ATOM 1467 C C . GLY A 1 188 ? 34.958 32.205 8.906 1.00 19.14 188 GLY A C 1
ATOM 1468 O O . GLY A 1 188 ? 35.003 33.231 9.589 1.00 19.48 188 GLY A O 1
ATOM 1469 N N . ALA A 1 189 ? 34.588 31.044 9.416 1.00 18.89 189 ALA A N 1
ATOM 1470 C CA . ALA A 1 189 ? 34.153 30.997 10.819 1.00 19.19 189 ALA A CA 1
ATOM 1471 C C . ALA A 1 189 ? 35.350 31.155 11.764 1.00 19.62 189 ALA A C 1
ATOM 1472 O O . ALA A 1 189 ? 36.502 31.010 11.346 1.00 19.50 189 ALA A O 1
ATOM 1474 N N . SER A 1 190 ? 35.081 31.458 13.031 1.00 19.94 190 SER A N 1
ATOM 1475 C CA . SER A 1 190 ? 36.145 31.825 13.960 1.00 20.91 190 SER A CA 1
ATOM 1476 C C . SER A 1 190 ? 37.035 30.666 14.384 1.00 21.62 190 SER A C 1
ATOM 1477 O O . SER A 1 190 ? 38.108 30.893 14.926 1.00 22.93 190 SER A O 1
ATOM 1480 N N . HIS A 1 191 ? 36.604 29.429 14.156 1.00 21.24 191 HIS A N 1
ATOM 1481 C CA . HIS A 1 191 ? 37.409 28.267 14.545 1.00 21.47 191 HIS A CA 1
ATOM 1482 C C . HIS A 1 191 ? 38.415 27.847 13.468 1.00 21.91 191 HIS A C 1
ATOM 1483 O O . HIS A 1 191 ? 39.123 26.838 13.644 1.00 22.63 191 HIS A O 1
ATOM 1490 N N . THR A 1 192 ? 38.483 28.593 12.360 1.00 20.93 192 THR A N 1
ATOM 1491 C CA . THR A 1 192 ? 39.350 28.201 11.232 1.00 20.37 192 THR A CA 1
ATOM 1492 C C . THR A 1 192 ? 40.826 28.126 11.657 1.00 20.96 192 THR A C 1
ATOM 1493 O O . THR A 1 192 ? 41.213 28.648 12.706 1.00 20.78 192 THR A O 1
ATOM 1497 N N . TYR A 1 193 ? 41.631 27.478 10.826 1.00 20.48 193 TYR A N 1
ATOM 1498 C CA . TYR A 1 193 ? 42.994 27.114 11.176 1.00 21.09 193 TYR A CA 1
ATOM 1499 C C . TYR A 1 193 ? 43.741 27.017 9.850 1.00 21.15 193 TYR A C 1
ATOM 1500 O O . TYR A 1 193 ? 43.109 26.961 8.791 1.00 20.95 193 TYR A O 1
ATOM 1509 N N . PRO A 1 194 ? 45.085 27.050 9.886 1.00 21.53 194 PRO A N 1
ATOM 1510 C CA . PRO A 1 194 ? 45.867 27.122 8.667 1.00 21.15 194 PRO A CA 1
ATOM 1511 C C . PRO A 1 194 ? 45.603 26.031 7.608 1.00 20.62 194 PRO A C 1
ATOM 1512 O O . PRO A 1 194 ? 45.585 26.324 6.422 1.00 19.72 194 PRO A O 1
ATOM 1516 N N . SER A 1 195 ? 45.402 24.789 8.022 1.00 20.94 195 SER A N 1
ATOM 1517 C CA . SER A 1 195 ? 45.203 23.723 7.050 1.00 21.85 195 SER A CA 1
ATOM 1518 C C . SER A 1 195 ? 43.739 23.579 6.592 1.00 21.06 195 SER A C 1
ATOM 1519 O O . SER A 1 195 ? 43.434 22.710 5.780 1.00 21.74 195 SER A O 1
ATOM 1522 N N . HIS A 1 196 ? 42.842 24.439 7.094 1.00 20.08 196 HIS A N 1
ATOM 1523 C CA . HIS A 1 196 ? 41.378 24.299 6.873 1.00 19.25 196 HIS A CA 1
ATOM 1524 C C . HIS A 1 196 ? 40.972 24.322 5.394 1.00 18.91 196 HIS A C 1
ATOM 1525 O O . HIS A 1 196 ? 40.311 23.394 4.933 1.00 18.22 196 HIS A O 1
ATOM 1532 N N . ALA A 1 197 ? 41.392 25.350 4.648 1.00 17.91 197 ALA A N 1
ATOM 1533 C CA . ALA A 1 197 ? 41.027 25.444 3.241 1.00 18.63 197 ALA A CA 1
ATOM 1534 C C . ALA A 1 197 ? 41.564 24.272 2.406 1.00 19.11 197 ALA A C 1
ATOM 1535 O O . ALA A 1 197 ? 40.845 23.725 1.545 1.00 18.92 197 ALA A O 1
ATOM 1537 N N . ASP A 1 198 ? 42.822 23.887 2.637 1.00 19.49 198 ASP A N 1
ATOM 1538 C CA . ASP A 1 198 ? 43.382 22.738 1.929 1.00 20.30 198 ASP A CA 1
ATOM 1539 C C . ASP A 1 198 ? 42.586 21.465 2.235 1.00 20.37 198 ASP A C 1
ATOM 1540 O O . ASP A 1 198 ? 42.293 20.688 1.327 1.00 20.31 198 ASP A O 1
ATOM 1545 N N . ARG A 1 199 ? 42.227 21.262 3.502 1.00 20.18 199 ARG A N 1
ATOM 1546 C CA . ARG A 1 199 ? 41.423 20.092 3.899 1.00 20.91 199 ARG A CA 1
ATOM 1547 C C . ARG A 1 199 ? 40.082 20.018 3.174 1.00 20.75 199 ARG A C 1
ATOM 1548 O O . ARG A 1 199 ? 39.690 18.951 2.691 1.00 20.97 199 ARG A O 1
ATOM 1556 N N . LEU A 1 200 ? 39.400 21.155 3.097 1.00 20.03 200 LEU A N 1
ATOM 1557 C CA . LEU A 1 200 ? 38.133 21.272 2.365 1.00 19.72 200 LEU A CA 1
ATOM 1558 C C . LEU A 1 200 ? 38.295 21.005 0.865 1.00 19.80 200 LEU A C 1
ATOM 1559 O O . LEU A 1 200 ? 37.503 20.279 0.270 1.00 20.56 200 LEU A O 1
ATOM 1564 N N . THR A 1 201 ? 39.339 21.568 0.266 1.00 19.92 201 THR A N 1
ATOM 1565 C CA . THR A 1 201 ? 39.694 21.303 -1.126 1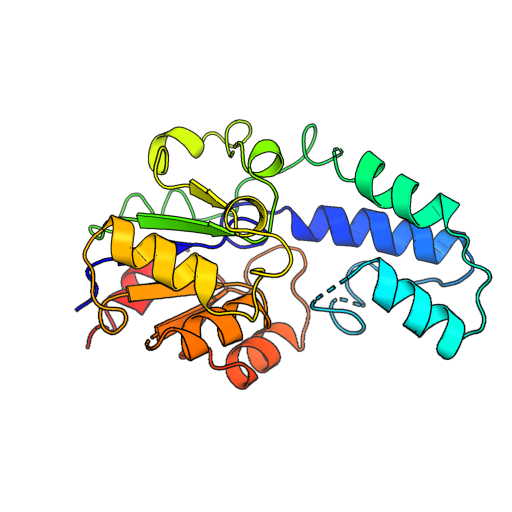.00 19.81 201 THR A CA 1
ATOM 1566 C C . THR A 1 201 ? 39.946 19.807 -1.363 1.00 20.15 201 THR A C 1
ATOM 1567 O O . THR A 1 201 ? 39.391 19.226 -2.308 1.00 20.44 201 THR A O 1
ATOM 1571 N N . ASP A 1 202 ? 40.746 19.187 -0.491 1.00 20.28 202 ASP A N 1
ATOM 1572 C CA . ASP A 1 202 ? 41.101 17.756 -0.608 1.00 20.73 202 ASP A CA 1
ATOM 1573 C C . ASP A 1 202 ? 39.856 16.866 -0.514 1.00 20.80 202 ASP A C 1
ATOM 1574 O O . ASP A 1 202 ? 39.806 15.791 -1.139 1.00 21.50 202 ASP A O 1
ATOM 1579 N N . ALA A 1 203 ? 38.857 17.327 0.241 1.00 19.46 203 ALA A N 1
ATOM 1580 C CA . ALA A 1 203 ? 37.610 16.570 0.453 1.00 19.07 203 ALA A CA 1
ATOM 1581 C C . ALA A 1 203 ? 36.656 16.659 -0.732 1.00 18.60 203 ALA A C 1
ATOM 1582 O O . ALA A 1 203 ? 35.710 15.861 -0.853 1.00 18.14 203 ALA A O 1
ATOM 1584 N N . GLY A 1 204 ? 36.898 17.659 -1.574 1.00 18.70 204 GLY A N 1
ATOM 1585 C CA . GLY A 1 204 ? 36.197 17.847 -2.831 1.00 18.42 204 GLY A CA 1
ATOM 1586 C C . GLY A 1 204 ? 35.544 19.204 -3.010 1.00 18.46 204 GLY A C 1
ATOM 1587 O O . GLY A 1 204 ? 34.722 19.367 -3.906 1.00 18.32 204 GLY A O 1
ATOM 1588 N N . ALA A 1 205 ? 35.894 20.183 -2.176 1.00 18.49 205 ALA A N 1
ATOM 1589 C CA . ALA A 1 205 ? 35.405 21.555 -2.390 1.00 19.04 205 ALA A CA 1
ATOM 1590 C C . ALA A 1 205 ? 35.904 22.060 -3.732 1.00 19.77 205 ALA A C 1
ATOM 1591 O O . ALA A 1 205 ? 37.104 21.980 -4.014 1.00 19.56 205 ALA A O 1
ATOM 1593 N N . GLU A 1 206 ? 34.981 22.538 -4.559 1.00 19.90 206 GLU A N 1
ATOM 1594 C CA . GLU A 1 206 ? 35.305 23.075 -5.860 1.00 21.89 206 GLU A CA 1
ATOM 1595 C C . GLU A 1 206 ? 36.041 24.407 -5.705 1.00 22.30 206 GLU A C 1
ATOM 1596 O O . GLU A 1 206 ? 36.921 24.772 -6.503 1.00 22.79 206 GLU A O 1
ATOM 1602 N N . THR A 1 207 ? 35.644 25.153 -4.689 1.00 21.99 207 THR A N 1
ATOM 1603 C CA . THR A 1 207 ? 36.312 26.396 -4.376 1.00 22.46 207 THR A CA 1
ATOM 1604 C C . THR A 1 207 ? 36.137 26.626 -2.885 1.00 21.26 207 THR A C 1
ATOM 1605 O O . THR A 1 207 ? 35.277 25.994 -2.270 1.00 21.05 207 THR A O 1
ATOM 1609 N N . VAL A 1 208 ? 36.955 27.509 -2.322 1.00 20.18 208 VAL A N 1
ATOM 1610 C CA . VAL A 1 208 ? 36.874 27.886 -0.929 1.00 19.44 208 VAL A CA 1
ATOM 1611 C C . VAL A 1 208 ? 36.688 29.411 -0.819 1.00 18.87 208 VAL A C 1
ATOM 1612 O O . VAL A 1 208 ? 37.360 30.186 -1.505 1.00 17.92 208 VAL A O 1
ATOM 1616 N N . ILE A 1 209 ? 35.756 29.831 0.042 1.00 18.38 209 ILE A N 1
ATOM 1617 C CA . ILE A 1 209 ? 35.620 31.234 0.415 1.00 16.71 209 ILE A CA 1
ATOM 1618 C C . ILE A 1 209 ? 35.750 31.431 1.934 1.00 16.25 209 ILE A C 1
ATOM 1619 O O . ILE A 1 209 ? 35.523 30.506 2.715 1.00 15.81 209 ILE A O 1
ATOM 1624 N N . SER A 1 210 ? 36.153 32.629 2.344 1.00 16.25 210 SER A N 1
ATOM 1625 C CA . SER A 1 210 ? 36.248 33.004 3.766 1.00 16.33 210 SER A CA 1
ATOM 1626 C C . SER A 1 210 ? 35.316 34.174 4.093 1.00 17.14 210 SER A C 1
ATOM 1627 O O . SER A 1 210 ? 35.123 34.527 5.263 1.00 17.19 210 SER A O 1
ATOM 1630 N N . ARG A 1 211 ? 34.756 34.795 3.060 1.00 17.67 211 ARG A N 1
ATOM 1631 C CA . ARG A 1 211 ? 33.721 35.805 3.251 1.00 18.70 211 ARG A CA 1
ATOM 1632 C C . ARG A 1 211 ? 32.414 35.290 2.735 1.00 18.79 211 ARG A C 1
ATOM 1633 O O . ARG A 1 211 ? 32.287 34.993 1.553 1.00 19.03 211 ARG A O 1
ATOM 1649 N N . GLN A 1 213 ? 29.993 37.000 2.223 1.00 18.90 213 GLN A N 1
ATOM 1650 C CA . GLN A 1 213 ? 29.566 38.006 1.252 1.00 19.87 213 GLN A CA 1
ATOM 1651 C C . GLN A 1 213 ? 29.964 37.669 -0.190 1.00 19.91 213 GLN A C 1
ATOM 1652 O O . GLN A 1 213 ? 29.440 38.272 -1.118 1.00 19.89 213 GLN A O 1
ATOM 1658 N N . ASP A 1 214 ? 30.884 36.710 -0.360 1.00 20.58 214 ASP A N 1
ATOM 1659 C CA . ASP A 1 214 ? 31.375 36.293 -1.674 1.00 21.34 214 ASP A CA 1
ATOM 1660 C C . ASP A 1 214 ? 30.488 35.231 -2.318 1.00 21.51 214 ASP A C 1
ATOM 1661 O O . ASP A 1 214 ? 30.616 34.943 -3.507 1.00 21.29 214 ASP A O 1
ATOM 1666 N N . LEU A 1 215 ? 29.598 34.628 -1.536 1.00 21.82 215 LEU A N 1
ATOM 1667 C CA . LEU A 1 215 ? 28.715 33.600 -2.075 1.00 22.56 215 LEU A CA 1
ATOM 1668 C C . LEU A 1 215 ? 27.993 33.934 -3.378 1.00 23.16 215 LEU A C 1
ATOM 1669 O O . LEU A 1 215 ? 28.022 33.127 -4.299 1.00 22.46 215 LEU A O 1
ATOM 1674 N N . PRO A 1 216 ? 27.303 35.097 -3.457 1.00 24.17 216 PRO A N 1
ATOM 1675 C CA . PRO A 1 216 ? 26.644 35.396 -4.741 1.00 24.79 216 PRO A CA 1
ATOM 1676 C C . PRO A 1 216 ? 27.607 35.380 -5.936 1.00 25.40 216 PRO A C 1
ATOM 1677 O O . PRO A 1 216 ? 27.283 34.783 -6.968 1.00 25.60 216 PRO A O 1
ATOM 1681 N N . ALA A 1 217 ? 28.794 35.979 -5.785 1.00 25.23 217 ALA A N 1
ATOM 1682 C CA . ALA A 1 217 ? 29.780 36.005 -6.881 1.00 25.59 217 ALA A CA 1
ATOM 1683 C C . ALA A 1 217 ? 30.319 34.617 -7.214 1.00 25.62 217 ALA A C 1
ATOM 1684 O O . ALA A 1 217 ? 30.443 34.255 -8.385 1.00 25.89 217 ALA A O 1
ATOM 1686 N N . VAL A 1 218 ? 30.640 33.845 -6.182 1.00 25.31 218 VAL A N 1
ATOM 1687 C CA . VAL A 1 218 ? 31.224 32.533 -6.384 1.00 25.60 218 VAL A CA 1
ATOM 1688 C C . VAL A 1 218 ? 30.212 31.582 -7.044 1.00 25.29 218 VAL A C 1
ATOM 1689 O O . VAL A 1 218 ? 30.575 30.804 -7.923 1.00 24.54 218 VAL A O 1
ATOM 1693 N N . ILE A 1 219 ? 28.942 31.678 -6.641 1.00 25.75 219 ILE A N 1
ATOM 1694 C CA . ILE A 1 219 ? 27.884 30.829 -7.214 1.00 25.79 219 ILE A CA 1
ATOM 1695 C C . ILE A 1 219 ? 27.640 31.162 -8.689 1.00 26.74 219 ILE A C 1
ATOM 1696 O O . ILE A 1 219 ? 27.605 30.271 -9.534 1.00 26.84 219 ILE A O 1
ATOM 1701 N N . ALA A 1 220 ? 27.526 32.449 -8.991 1.00 28.29 220 ALA A N 1
ATOM 1702 C CA . ALA A 1 220 ? 27.401 32.909 -10.363 1.00 29.64 220 ALA A CA 1
ATOM 1703 C C . ALA A 1 220 ? 28.555 32.410 -11.251 1.00 30.72 220 ALA A C 1
ATOM 1704 O O . ALA A 1 220 ? 28.330 31.925 -12.368 1.00 32.23 220 ALA A O 1
ATOM 1706 N N . ALA A 1 221 ? 29.780 32.514 -10.752 1.00 31.19 221 ALA A N 1
ATOM 1707 C CA . ALA A 1 221 ? 30.952 32.049 -11.478 1.00 31.33 221 ALA A CA 1
ATOM 1708 C C . ALA A 1 221 ? 30.978 30.523 -11.680 1.00 31.71 221 ALA A C 1
ATOM 1709 O O . ALA A 1 221 ? 31.359 30.039 -12.762 1.00 31.89 221 ALA A O 1
ATOM 1719 N N . ALA A 1 223 ? 28.331 28.570 -11.890 1.00 33.94 223 ALA A N 1
ATOM 1720 C CA . ALA A 1 223 ? 27.282 28.310 -12.878 1.00 36.07 223 ALA A CA 1
ATOM 1721 C C . ALA A 1 223 ? 27.782 28.588 -14.305 1.00 37.52 223 ALA A C 1
ATOM 1722 O O . ALA A 1 223 ? 27.178 28.132 -15.272 1.00 38.24 223 ALA A O 1
ATOM 1724 N N . GLU A 1 224 ? 28.911 29.302 -14.384 1.00 39.06 224 GLU A N 1
ATOM 1725 C CA . GLU A 1 224 ? 29.652 29.716 -15.602 1.00 40.41 224 GLU A CA 1
ATOM 1726 C C . GLU A 1 224 ? 29.097 30.981 -16.251 1.00 40.48 224 GLU A C 1
ATOM 1727 O O . GLU A 1 224 ? 29.801 31.990 -16.334 1.00 40.94 224 GLU A O 1
#

InterPro domains:
  IPR006439 HAD hydrolase, subfamily IA [TIGR01509] (76-185)
  IPR023198 Phosphoglycolate phosphatase-like, domain 2 [G3DSA:1.10.150.240] (19-85)
  IPR023214 HAD superfamily [G3DSA:3.40.50.1000] (7-206)
  IPR036412 HAD-like superfamily [SSF56784] (4-219)
  IPR041492 Haloacid dehalogenase-like hydrolase [PF13419] (7-185)
  IPR051600 Beta-phosphoglucomutase-like [PTHR46193] (5-215)

Radius of gyration: 17.18 Å; Cα contacts (8 Å, |Δi|>4): 374; chains: 1; bounding box: 39×34×49 Å

CATH classification: 3.40.50.1000 (+1 more: 1.10.150.240)

Foldseek 3Di:
DAQEEEEACDQTFKLLVLLLLVLLQVLCCVLPHHDHLQVCVPDADDSVVVVVVCCVPPVRDDDPVSVVSSVVSSLCCLVPMETFPCPVVLLVPDPHHYEYFYQDDPVSVPCVSHVRDVSHPPRYHHLVVVDPPCHFVALVSVLVSCVVVPHQLCNYEYEEQGLRVLNSSVNSPAYEHEQQHPSHYDCRQVSSVVSHHPYYDNHSCVVVVVVCCD